Protein 3R3R (pdb70)

Sequence (184 aa):
SNAMSDTLRPYKKNLFPGIGQRVMIDTSSVVIGDVRLADDVGIWPLVVIRGDVNYVAIGARTNIQDGSVLHVTHKSSSNPHHGNPLIIGEDVTVGHKVMLHGCTIGNRVLLVGMGSIVLDDGAIIEDDVMMIGAGSLVPPQHKRLESGYLYYLLGSSPVKQIRPLSDAERSSGLQYYSANNYVKKWKDDYLSSQDNH

Organism: Salmonella typhimurium (strain LT2 / SGSC1412 / ATCC 700720) (NCBI:txid99287)

Solvent-accessible surface area: 8770 Å² total; per-residue (Å²): 111,165,100,59,99,83,34,50,40,66,73,164,153,64,112,12,39,67,26,116,132,21,15,35,35,125,48,2,35,0,23,0,27,0,109,4,35,57,17,0,2,0,22,45,126,1,48,0,94,0,18,52,6,52,0,26,4,14,12,84,1,3,0,10,47,30,0,59,0,28,2,36,101,120,43,119,110,46,105,114,4,24,9,0,62,4,15,74,10,0,5,0,5,65,149,2,56,0,40,3,0,48,2,16,49,74,2,46,0,10,109,37,0,62,0,51,11,20,0,62,1,50,50,17,0,32,1,18,69,49,2,46,0,41,101,136,85,138,0,90,45,5,53,19,6,77,26,82,66,4,128,88,81,96,83,9,53,123,82,47,103,39,27,4,54,132,25,0,51,56,34,27,120,115,1,53,75,112,34,66,122,110,134,121

Radius of gyration: 15.82 Å; Cα contacts (8 Å, |Δi|>4): 601; chains: 1; bounding box: 22×44×46 Å

Structure (mmCIF, N/CA/C/O backbone):
data_3R3R
#
_entry.id   3R3R
#
_cell.length_a   99.43
_cell.length_b   99.43
_cell.length_c   46.66
_cell.angle_alpha   90.0
_cell.angle_beta   90.0
_cell.angle_gamma   120.0
#
_symmetry.space_group_name_H-M   'H 3'
#
loop_
_entity.id
_entity.type
_entity.pdbx_description
1 polymer 'ferripyochelin binding protein'
2 non-polymer 'ZINC ION'
3 water water
#
loop_
_atom_site.group_PDB
_atom_site.id
_atom_site.type_symbol
_atom_site.label_atom_id
_atom_site.label_alt_id
_atom_site.label_comp_id
_atom_site.label_asym_id
_atom_site.label_entity_id
_atom_site.label_seq_id
_atom_site.pdbx_PDB_ins_code
_atom_site.Cartn_x
_atom_site.Cartn_y
_atom_site.Cartn_z
_atom_site.occupancy
_atom_site.B_iso_or_equiv
_atom_site.auth_seq_id
_atom_site.auth_comp_id
_atom_site.auth_asym_id
_atom_site.auth_atom_id
_atom_site.pdbx_PDB_model_num
ATOM 1 N N . SER A 1 1 ? -6.596 -10.360 -31.510 1.00 39.61 -2 SER A N 1
ATOM 2 C CA . SER A 1 1 ? -6.030 -11.624 -31.971 1.00 30.95 -2 SER A CA 1
ATOM 3 C C . SER A 1 1 ? -4.704 -11.442 -32.722 1.00 40.56 -2 SER A C 1
ATOM 4 O O . SER A 1 1 ? -4.072 -10.376 -32.645 1.00 29.72 -2 SER A O 1
ATOM 7 N N . ASN A 1 2 ? -4.293 -12.486 -33.445 1.00 39.95 -1 ASN A N 1
ATOM 8 C CA . ASN A 1 2 ? -3.004 -12.490 -34.144 1.00 37.00 -1 ASN A CA 1
ATOM 9 C C . ASN A 1 2 ? -2.977 -11.733 -35.466 1.00 29.51 -1 ASN A C 1
ATOM 10 O O . ASN A 1 2 ? -1.921 -11.279 -35.895 1.00 31.21 -1 ASN A O 1
ATOM 15 N N . ALA A 1 3 ? -4.132 -11.593 -36.106 1.00 36.74 0 ALA A N 1
ATOM 16 C CA . ALA A 1 3 ? -4.204 -10.879 -37.376 1.00 41.71 0 ALA A CA 1
ATOM 17 C C . ALA A 1 3 ? -5.052 -9.609 -37.271 1.00 36.54 0 ALA A C 1
ATOM 18 O O . ALA A 1 3 ? -4.849 -8.654 -38.024 1.00 50.75 0 ALA A O 1
ATOM 20 N N . MET A 1 4 ? -5.993 -9.604 -36.329 1.00 33.27 1 MET A N 1
ATOM 21 C CA . MET A 1 4 ? -6.909 -8.478 -36.132 1.00 32.02 1 MET A CA 1
ATOM 22 C C . MET A 1 4 ? -6.186 -7.307 -35.472 1.00 30.46 1 MET A C 1
ATOM 23 O O . MET A 1 4 ? -5.754 -7.413 -34.327 1.00 28.54 1 MET A O 1
ATOM 28 N N . SER A 1 5 ? -6.049 -6.198 -36.196 1.00 30.33 2 SER A N 1
ATOM 29 C CA . SER A 1 5 ? -5.318 -5.041 -35.680 1.00 30.88 2 SER A CA 1
ATOM 30 C C . SER A 1 5 ? -6.167 -3.776 -35.618 1.00 28.89 2 SER A C 1
ATOM 31 O O . SER A 1 5 ? -5.652 -2.687 -35.344 1.00 26.80 2 SER A O 1
ATOM 34 N N . ASP A 1 6 ? -7.466 -3.911 -35.861 1.00 28.36 3 ASP A N 1
ATOM 35 C CA . ASP A 1 6 ? -8.356 -2.756 -35.785 1.00 26.76 3 ASP A CA 1
ATOM 36 C C . ASP A 1 6 ? -8.453 -2.210 -34.352 1.00 23.43 3 ASP A C 1
ATOM 37 O O . ASP A 1 6 ? -8.249 -2.940 -33.379 1.00 23.98 3 ASP A O 1
ATOM 42 N N . THR A 1 7 ? -8.762 -0.920 -34.232 1.00 21.67 4 THR A N 1
ATOM 43 C CA . THR A 1 7 ? -9.024 -0.298 -32.934 1.00 21.01 4 THR A CA 1
ATOM 44 C C . THR A 1 7 ? -10.326 -0.852 -32.329 1.00 20.01 4 THR A C 1
ATOM 45 O O . THR A 1 7 ? -10.382 -1.177 -31.147 1.00 20.08 4 THR A O 1
ATOM 49 N N . LEU A 1 8 ? -11.375 -0.954 -33.145 1.00 19.44 5 LEU A N 1
ATOM 50 C CA . LEU A 1 8 ? -12.639 -1.559 -32.728 1.00 19.04 5 LEU A CA 1
ATOM 51 C C . LEU A 1 8 ? -12.707 -2.994 -33.247 1.00 18.25 5 LEU A C 1
ATOM 52 O O . LEU A 1 8 ? -12.515 -3.234 -34.436 1.00 19.70 5 LEU A O 1
ATOM 57 N N . ARG A 1 9 ? -12.979 -3.946 -32.360 1.00 15.96 6 ARG A N 1
ATOM 58 C CA . ARG A 1 9 ? -12.838 -5.360 -32.682 1.00 16.10 6 ARG A CA 1
ATOM 59 C C . ARG A 1 9 ? -14.031 -6.173 -32.224 1.00 15.65 6 ARG A C 1
ATOM 60 O O . ARG A 1 9 ? -14.666 -5.851 -31.222 1.00 15.55 6 ARG A O 1
ATOM 68 N N . PRO A 1 10 ? -14.302 -7.273 -32.923 1.00 17.04 7 PRO A N 1
ATOM 69 C CA . PRO A 1 10 ? -15.400 -8.164 -32.547 1.00 17.09 7 PRO A CA 1
ATOM 70 C C . PRO A 1 10 ? -15.010 -9.196 -31.484 1.00 16.13 7 PRO A C 1
ATOM 71 O O . PRO A 1 10 ? -13.838 -9.553 -31.349 1.00 16.54 7 PRO A O 1
ATOM 75 N N . TYR A 1 11 ? -15.995 -9.697 -30.765 1.00 16.28 8 TYR A N 1
ATOM 76 C CA . TYR A 1 11 ? -15.860 -10.927 -30.019 1.00 14.68 8 TYR A CA 1
ATOM 77 C C . TYR A 1 11 ? -17.151 -11.683 -30.291 1.00 16.01 8 TYR A C 1
ATOM 78 O O . TYR A 1 11 ? -18.203 -11.181 -29.994 1.00 15.79 8 TYR A O 1
ATOM 87 N N . LYS A 1 12 ? -17.042 -12.892 -30.826 1.00 17.30 9 LYS A N 1
ATOM 88 C CA A LYS A 1 12 ? -18.248 -13.597 -31.316 0.50 18.37 9 LYS A CA 1
ATOM 89 C CA B LYS A 1 12 ? -18.247 -13.597 -31.319 0.50 18.36 9 LYS A CA 1
ATOM 90 C C . LYS A 1 12 ? -19.146 -12.646 -32.149 1.00 18.74 9 LYS A C 1
ATOM 91 O O . LYS A 1 12 ? -18.651 -12.079 -33.082 1.00 20.86 9 LYS A O 1
ATOM 102 N N . ASN A 1 13 ? -20.392 -12.419 -31.767 1.00 20.45 10 ASN A N 1
ATOM 103 C CA . ASN A 1 13 ? -21.281 -11.526 -32.498 1.00 21.69 10 ASN A CA 1
ATOM 104 C C . ASN A 1 13 ? -21.401 -10.126 -31.901 1.00 20.98 10 ASN A C 1
ATOM 105 O O . ASN A 1 13 ? -22.267 -9.351 -32.273 1.00 23.66 10 ASN A O 1
ATOM 110 N N . LEU A 1 14 ? -20.518 -9.821 -30.954 1.00 18.63 11 LEU A N 1
ATOM 111 C CA . LEU A 1 14 ? -20.523 -8.537 -30.247 1.00 18.12 11 LEU A CA 1
ATOM 112 C C . LEU A 1 14 ? -19.560 -7.563 -30.919 1.00 17.88 11 LEU A C 1
ATOM 113 O O . LEU A 1 14 ? -18.489 -7.968 -31.387 1.00 19.20 11 LEU A O 1
ATOM 118 N N . PHE A 1 15 ? -19.913 -6.279 -30.935 1.00 17.72 12 PHE A N 1
ATOM 119 C CA . PHE A 1 15 ? -19.068 -5.261 -31.544 1.00 19.39 12 PHE A CA 1
ATOM 120 C C . PHE A 1 15 ? -19.377 -3.941 -30.839 1.00 17.91 1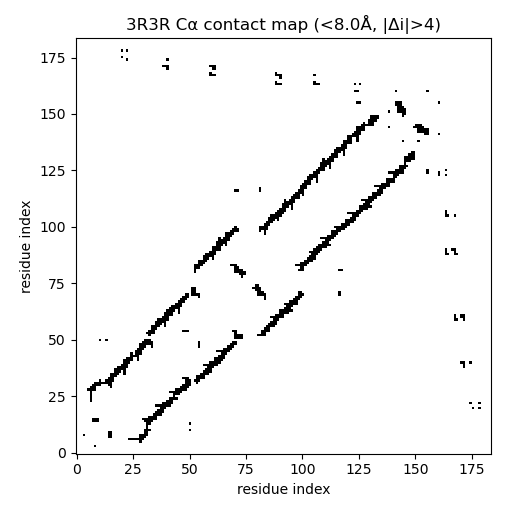2 PHE A C 1
ATOM 121 O O . PHE A 1 15 ? -20.502 -3.739 -30.371 1.00 19.80 12 PHE A O 1
ATOM 129 N N . PRO A 1 16 ? -18.390 -3.041 -30.747 1.00 17.94 13 PRO A N 1
ATOM 130 C CA . PRO A 1 16 ? -18.685 -1.826 -29.980 1.00 18.81 13 PRO A CA 1
ATOM 131 C C . PRO A 1 16 ? -19.792 -0.961 -30.587 1.00 18.57 13 PRO A C 1
ATOM 132 O O . PRO A 1 16 ? -19.939 -0.893 -31.812 1.00 19.96 13 PRO A O 1
ATOM 136 N N . GLY A 1 17 ? -20.569 -0.321 -29.715 1.00 17.13 14 GLY A N 1
ATOM 137 C CA . GLY A 1 17 ? -21.595 0.630 -30.114 1.00 18.18 14 GLY A CA 1
ATOM 138 C C . GLY A 1 17 ? -21.172 2.027 -29.704 1.00 17.26 14 GLY A C 1
ATOM 139 O O . GLY A 1 17 ? -20.873 2.248 -28.537 1.00 18.24 14 GLY A O 1
ATOM 140 N N . ILE A 1 18 ? -21.145 2.963 -30.650 1.00 18.29 15 ILE A N 1
ATOM 141 C CA . ILE A 1 18 ? -20.478 4.252 -30.468 1.00 19.44 15 ILE A CA 1
ATOM 142 C C . ILE A 1 18 ? -21.472 5.381 -30.710 1.00 19.47 15 ILE A C 1
ATOM 143 O O . ILE A 1 18 ? -22.154 5.409 -31.746 1.00 20.71 15 ILE A O 1
ATOM 148 N N . GLY A 1 19 ? -21.565 6.304 -29.757 1.00 18.26 16 GLY A N 1
ATOM 149 C CA . GLY A 1 19 ? -22.400 7.483 -29.923 1.00 18.98 16 GLY A CA 1
ATOM 150 C C . GLY A 1 19 ? -21.735 8.591 -30.717 1.00 18.93 16 GLY A C 1
ATOM 151 O O . GLY A 1 19 ? -20.884 8.345 -31.567 1.00 20.10 16 GLY A O 1
ATOM 152 N N . GLN A 1 20 ? -22.131 9.828 -30.447 1.00 20.83 17 GLN A N 1
ATOM 153 C CA . GLN A 1 20 ? -21.611 10.952 -31.216 1.00 24.28 17 GLN A CA 1
ATOM 154 C C . GLN A 1 20 ? -20.446 11.655 -30.531 1.00 18.97 17 GLN A C 1
ATOM 155 O O . GLN A 1 20 ? -20.379 11.724 -29.302 1.00 18.12 17 GLN A O 1
ATOM 161 N N . ARG A 1 21 ? -19.540 12.182 -31.351 1.00 18.36 18 ARG A N 1
ATOM 162 C CA . ARG A 1 21 ? -18.369 12.926 -30.896 1.00 18.28 18 ARG A CA 1
ATOM 163 C C . ARG A 1 21 ? -17.518 12.084 -29.941 1.00 17.53 18 ARG A C 1
ATOM 164 O O . ARG A 1 21 ? -16.969 12.591 -28.962 1.00 16.75 18 ARG A O 1
ATOM 172 N N . VAL A 1 22 ? -17.418 10.787 -30.220 1.00 16.29 19 VAL A N 1
ATOM 173 C CA . VAL A 1 22 ? -16.598 9.900 -29.400 1.00 15.37 19 VAL A CA 1
ATOM 174 C C . VAL A 1 22 ? -15.179 9.874 -29.949 1.00 15.13 19 VAL A C 1
ATOM 175 O O . VAL A 1 22 ? -14.989 9.717 -31.161 1.00 17.23 19 VAL A O 1
ATOM 179 N N . MET A 1 23 ? -14.188 10.045 -29.075 1.00 14.30 20 MET A N 1
ATOM 180 C CA . MET A 1 23 ? -12.806 9.835 -29.478 1.00 14.71 20 MET A CA 1
ATOM 181 C C . MET A 1 23 ? -12.340 8.459 -29.007 1.00 14.09 20 MET A C 1
ATOM 182 O O . MET A 1 23 ? -12.467 8.137 -27.830 1.00 14.38 20 MET A O 1
ATOM 187 N N . ILE A 1 24 ? -11.821 7.650 -29.924 1.00 14.46 21 ILE A N 1
ATOM 188 C CA . ILE A 1 24 ? -11.136 6.423 -29.538 1.00 14.98 21 ILE A CA 1
ATOM 189 C C . ILE A 1 24 ? -9.750 6.461 -30.144 1.00 14.33 21 ILE A C 1
ATOM 190 O O . ILE A 1 24 ? -9.589 6.382 -31.363 1.00 16.11 21 ILE A O 1
ATOM 195 N N . ASP A 1 25 ? -8.736 6.608 -29.306 1.00 13.30 22 ASP A N 1
ATOM 196 C CA . ASP A 1 25 ? -7.394 6.760 -29.841 1.00 13.08 22 ASP A CA 1
ATOM 197 C C . ASP A 1 25 ? -7.039 5.579 -30.730 1.00 13.92 22 ASP A C 1
ATOM 198 O O . ASP A 1 25 ? -7.362 4.433 -30.419 1.00 13.02 22 ASP A O 1
ATOM 203 N N . THR A 1 26 ? -6.322 5.838 -31.805 1.00 14.32 23 THR A N 1
ATOM 204 C CA . THR A 1 26 ? -5.937 4.782 -32.725 1.00 15.41 23 THR A CA 1
ATOM 205 C C . THR A 1 26 ? -5.067 3.725 -32.055 1.00 14.77 23 THR A C 1
ATOM 206 O O . THR A 1 26 ? -4.970 2.629 -32.542 1.00 16.53 23 THR A O 1
ATOM 210 N N . SER A 1 27 ? -4.407 4.089 -30.961 1.00 12.98 24 SER A N 1
ATOM 211 C CA . SER A 1 27 ? -3.495 3.152 -30.277 1.00 12.91 24 SER A CA 1
ATOM 212 C C . SER A 1 27 ? -4.216 2.294 -29.235 1.00 12.32 24 SER A C 1
ATOM 213 O O . SER A 1 27 ? -3.614 1.441 -28.600 1.00 12.91 24 SER A O 1
ATOM 216 N N . SER A 1 28 ? -5.506 2.537 -29.066 1.00 11.63 25 SER A N 1
ATOM 217 C CA . SER A 1 28 ? -6.285 1.826 -28.072 1.00 11.58 25 SER A CA 1
ATOM 218 C C . SER A 1 28 ? -7.009 0.634 -28.680 1.00 11.37 25 SER A C 1
ATOM 219 O O . SER A 1 28 ? -7.036 0.478 -29.896 1.00 13.22 25 SER A O 1
ATOM 222 N N . VAL A 1 29 ? -7.539 -0.229 -27.826 1.00 11.75 26 VAL A N 1
ATOM 223 C CA . VAL A 1 29 ? -8.078 -1.509 -28.258 1.00 11.50 26 VAL A CA 1
ATOM 224 C C . VAL A 1 29 ? -9.417 -1.677 -27.554 1.00 11.81 26 VAL A C 1
ATOM 225 O O . VAL A 1 29 ? -9.472 -1.738 -26.316 1.00 11.57 26 VAL A O 1
ATOM 229 N N . VAL A 1 30 ? -10.496 -1.720 -28.337 1.00 12.13 27 VAL A N 1
ATOM 230 C CA . VAL A 1 30 ? -11.847 -1.785 -27.801 1.00 12.22 27 VAL A CA 1
ATOM 231 C C . VAL A 1 30 ? -12.551 -2.979 -28.429 1.00 12.36 27 VAL A C 1
ATOM 232 O O . VAL A 1 30 ? -12.780 -2.997 -29.632 1.00 13.84 27 VAL A O 1
ATOM 236 N N . ILE A 1 31 ? -12.865 -3.979 -27.611 1.00 12.44 28 ILE A N 1
ATOM 237 C CA . ILE A 1 31 ? -13.304 -5.284 -28.092 1.00 12.87 28 ILE A CA 1
ATOM 238 C C . ILE A 1 31 ? -14.698 -5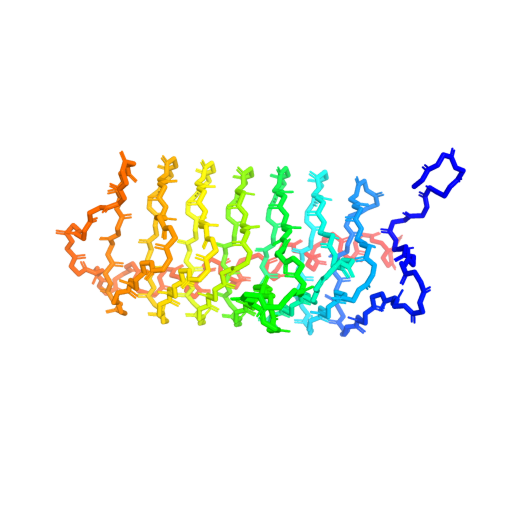.638 -27.604 1.00 12.78 28 ILE A C 1
ATOM 239 O O . ILE A 1 31 ? -15.001 -5.541 -26.414 1.00 13.09 28 ILE A O 1
ATOM 244 N N . GLY A 1 32 ? -15.539 -6.104 -28.517 1.00 14.02 29 GLY A N 1
ATOM 245 C CA . GLY A 1 32 ? -16.774 -6.740 -28.107 1.00 15.06 29 GLY A CA 1
ATOM 246 C C . GLY A 1 32 ? -17.875 -5.774 -27.734 1.00 13.76 29 GLY A C 1
ATOM 247 O O . GLY A 1 32 ? -18.064 -4.735 -28.383 1.00 14.94 29 GLY A O 1
ATOM 248 N N . ASP A 1 33 ? -18.605 -6.130 -26.681 1.00 13.74 30 ASP A N 1
ATOM 249 C CA . ASP A 1 33 ? -19.812 -5.404 -26.316 1.00 14.94 30 ASP A CA 1
ATOM 250 C C . ASP A 1 33 ? -19.442 -4.232 -25.401 1.00 12.99 30 ASP A C 1
ATOM 251 O O . ASP A 1 33 ? -19.614 -4.292 -24.167 1.00 14.59 30 ASP A O 1
ATOM 256 N N . VAL A 1 34 ? -18.902 -3.186 -26.027 1.00 13.23 31 VAL A N 1
ATOM 257 C CA . VAL A 1 34 ? -18.507 -1.961 -25.345 1.00 13.09 31 VAL A CA 1
ATOM 258 C C . VAL A 1 34 ? -19.387 -0.864 -25.904 1.00 13.67 31 VAL A C 1
ATOM 259 O O . VAL A 1 34 ? -19.388 -0.602 -27.109 1.00 15.13 31 VAL A O 1
ATOM 263 N N . ARG A 1 35 ? -20.146 -0.234 -25.019 1.00 14.01 32 ARG A N 1
ATOM 264 C CA . ARG A 1 35 ? -21.158 0.749 -25.394 1.00 15.36 32 ARG A CA 1
ATOM 265 C C . ARG A 1 35 ? -20.662 2.113 -24.925 1.00 14.47 32 ARG A C 1
ATOM 266 O O . ARG A 1 35 ? -20.575 2.359 -23.728 1.00 16.02 32 ARG A O 1
ATOM 274 N N . LEU A 1 36 ? -20.295 2.982 -25.863 1.00 14.48 33 LEU A N 1
ATOM 275 C CA . LEU A 1 36 ? -19.708 4.276 -25.533 1.00 14.53 33 LEU A CA 1
ATOM 276 C C . LEU A 1 36 ? -20.709 5.353 -25.903 1.00 15.82 33 LEU A C 1
ATOM 277 O O . LEU A 1 36 ? -21.052 5.528 -27.076 1.00 16.14 33 LEU A O 1
ATOM 282 N N . ALA A 1 37 ? -21.192 6.056 -24.892 1.00 15.20 34 ALA A N 1
ATOM 283 C CA . ALA A 1 37 ? -22.150 7.129 -25.085 1.00 15.40 34 ALA A CA 1
ATOM 284 C C . ALA A 1 37 ? -21.499 8.389 -25.668 1.00 15.79 34 ALA A C 1
ATOM 285 O O . ALA A 1 37 ? -20.282 8.450 -25.849 1.00 15.54 34 ALA A O 1
ATOM 287 N N . ASP A 1 38 ? -22.327 9.370 -26.006 1.00 16.62 35 ASP A N 1
ATOM 288 C CA . ASP A 1 38 ? -21.852 10.622 -26.582 1.00 17.51 35 ASP A CA 1
ATOM 289 C C . ASP A 1 38 ? -20.726 11.252 -25.767 1.00 14.57 35 ASP A C 1
ATOM 290 O O . ASP A 1 38 ? -20.760 11.251 -24.537 1.00 14.94 35 ASP A O 1
ATOM 295 N N . ASP A 1 39 ? -19.754 11.825 -26.469 1.00 15.52 36 ASP A N 1
ATOM 296 C CA . ASP A 1 39 ? -18.710 12.643 -25.855 1.00 15.30 36 ASP A CA 1
ATOM 297 C C . ASP A 1 39 ? -17.745 11.869 -24.961 1.00 14.17 36 ASP A C 1
ATOM 298 O O . ASP A 1 39 ? -17.000 12.474 -24.200 1.00 15.28 36 ASP A O 1
ATOM 303 N N . VAL A 1 40 ? -17.754 10.541 -25.056 1.00 13.76 37 VAL A N 1
ATOM 304 C CA . VAL A 1 40 ? -16.748 9.728 -24.375 1.00 13.39 37 VAL A CA 1
ATOM 305 C C . VAL A 1 40 ? -15.392 9.910 -25.056 1.00 13.51 37 VAL A C 1
ATOM 306 O O . VAL A 1 40 ? -15.311 10.008 -26.288 1.00 13.92 37 VAL A O 1
ATOM 310 N N . GLY A 1 41 ? -14.332 9.987 -24.255 1.00 11.81 38 GLY A N 1
ATOM 311 C CA . GLY A 1 41 ? -12.984 10.018 -24.787 1.00 11.78 38 GLY A CA 1
ATOM 312 C C . GLY A 1 41 ? -12.175 8.860 -24.263 1.00 10.47 38 GLY A C 1
ATOM 313 O O . GLY A 1 41 ? -12.033 8.715 -23.047 1.00 11.38 38 GLY A O 1
ATOM 314 N N . ILE A 1 42 ? -11.644 8.053 -25.182 1.00 10.80 39 ILE A N 1
ATOM 315 C CA . ILE A 1 42 ? -10.761 6.933 -24.848 1.00 11.02 39 ILE A CA 1
ATOM 316 C C . ILE A 1 42 ? -9.362 7.335 -25.315 1.00 10.83 39 ILE A C 1
ATOM 317 O O . ILE A 1 42 ? -9.106 7.506 -26.512 1.00 11.77 39 ILE A O 1
ATOM 322 N N . TRP A 1 43 ? -8.480 7.533 -24.343 1.00 10.05 40 TRP A N 1
ATOM 323 C CA . TRP A 1 43 ? -7.165 8.118 -24.555 1.00 10.20 40 TRP A CA 1
ATOM 324 C C . TRP A 1 43 ? -6.145 7.035 -24.982 1.00 9.85 40 TRP A C 1
ATOM 325 O O . TRP A 1 43 ? -6.509 5.865 -25.099 1.00 10.25 40 TRP A O 1
ATOM 336 N N . PRO A 1 44 ? -4.881 7.420 -25.254 1.00 9.62 41 PRO A N 1
ATOM 337 C CA . PRO A 1 44 ? -3.945 6.421 -25.794 1.00 10.32 41 PRO A CA 1
ATOM 338 C C . PRO A 1 44 ? -3.660 5.208 -24.906 1.00 8.99 41 PRO A C 1
ATOM 339 O O . PRO A 1 44 ? -3.650 5.279 -23.666 1.00 9.35 41 PRO A O 1
ATOM 343 N N . LEU A 1 45 ? -3.384 4.096 -25.580 1.00 9.84 42 LEU A N 1
ATOM 344 C CA . LEU A 1 45 ? -2.951 2.846 -24.958 1.00 10.27 42 LEU A CA 1
ATOM 345 C C . LEU A 1 45 ? -3.903 2.399 -23.851 1.00 9.19 42 LEU A C 1
ATOM 346 O O . LEU A 1 45 ? -3.478 2.011 -22.760 1.00 10.65 42 LEU A O 1
ATOM 351 N N . VAL A 1 46 ? -5.196 2.436 -24.153 1.00 9.43 43 VAL A N 1
ATOM 352 C CA . VAL A 1 46 ? -6.228 1.886 -23.279 1.00 9.56 43 VAL A CA 1
ATOM 353 C C . VAL A 1 46 ? -6.729 0.577 -23.870 1.00 8.84 43 VAL A C 1
ATOM 354 O O . VAL A 1 46 ? -6.863 0.462 -25.087 1.00 10.15 43 VAL A O 1
ATOM 358 N N . VAL A 1 47 ? -7.043 -0.391 -23.016 1.00 9.50 44 VAL A N 1
ATOM 359 C CA . VAL A 1 47 ? -7.773 -1.588 -23.444 1.00 8.76 44 VAL A CA 1
ATOM 360 C C . VAL A 1 47 ? -9.138 -1.619 -22.779 1.00 8.24 44 VAL A C 1
ATOM 361 O O . VAL A 1 47 ? -9.229 -1.483 -21.555 1.00 9.04 44 VAL A O 1
ATOM 365 N N . ILE A 1 48 ? -10.199 -1.804 -23.568 1.00 9.36 45 ILE A N 1
ATOM 366 C CA . ILE A 1 48 ? -11.541 -2.028 -23.022 1.00 10.37 45 ILE A CA 1
ATOM 367 C C . ILE A 1 48 ? -12.021 -3.324 -23.639 1.00 10.43 45 ILE A C 1
ATOM 368 O O . ILE A 1 48 ? -12.252 -3.376 -24.844 1.00 11.39 45 ILE A O 1
ATOM 373 N N . ARG A 1 49 ? -12.145 -4.376 -22.831 1.00 9.79 46 ARG A N 1
ATOM 374 C CA . ARG A 1 49 ? -12.425 -5.702 -23.355 1.00 10.95 46 ARG A CA 1
ATOM 375 C C . ARG A 1 49 ? -13.768 -6.205 -22.833 1.00 10.84 46 ARG A C 1
ATOM 376 O O . ARG A 1 49 ? -13.867 -6.669 -21.693 1.00 12.34 46 ARG A O 1
ATOM 384 N N . GLY A 1 50 ? -14.802 -6.046 -23.649 1.00 11.85 47 GLY A N 1
ATOM 385 C CA . GLY A 1 50 ? -16.147 -6.466 -23.285 1.00 13.03 47 GLY A CA 1
ATOM 386 C C . GLY A 1 50 ? -16.504 -7.783 -23.946 1.00 12.81 47 GLY A C 1
ATOM 387 O O . GLY A 1 50 ? -17.475 -7.862 -24.697 1.00 13.39 47 GLY A O 1
ATOM 388 N N . ASP A 1 51 ? -15.715 -8.813 -23.682 1.00 11.74 48 ASP A N 1
ATOM 389 C CA . ASP A 1 51 ? -15.951 -10.094 -24.335 1.00 12.38 48 ASP A CA 1
ATOM 390 C C . ASP A 1 51 ? -16.839 -11.045 -23.543 1.00 12.53 48 ASP A C 1
ATOM 391 O O . ASP A 1 51 ? -17.921 -11.390 -24.002 1.00 13.57 48 ASP A O 1
ATOM 396 N N . VAL A 1 52 ? -16.430 -11.395 -22.337 1.00 11.50 49 VAL A N 1
ATOM 397 C CA . VAL A 1 52 ? -17.184 -12.318 -21.498 1.00 12.33 49 VAL A CA 1
ATOM 398 C C . VAL A 1 52 ? -18.305 -11.616 -20.733 1.00 11.58 49 VAL A C 1
ATOM 399 O O . VAL A 1 52 ? -19.098 -12.247 -20.068 1.00 13.34 49 VAL A O 1
ATOM 403 N N . ASN A 1 53 ? -18.337 -10.294 -20.830 1.00 11.64 50 ASN A N 1
ATOM 404 C CA . ASN A 1 53 ? -19.448 -9.517 -20.293 1.00 10.81 50 ASN A CA 1
ATOM 405 C C . ASN A 1 53 ? -19.389 -8.127 -20.925 1.00 11.52 50 ASN A C 1
ATOM 406 O O . ASN A 1 53 ? -18.411 -7.808 -21.607 1.00 13.10 50 ASN A O 1
ATOM 411 N N . TYR A 1 54 ? -20.432 -7.321 -20.739 1.00 12.12 51 TYR A N 1
ATOM 412 C CA . TYR A 1 54 ? -20.471 -6.019 -21.395 1.00 12.28 51 TYR A CA 1
ATOM 413 C C . TYR A 1 54 ? -19.822 -4.924 -20.564 1.00 10.38 51 TYR A C 1
ATOM 414 O O . TYR A 1 54 ? -19.660 -5.043 -19.332 1.00 11.60 51 TYR A O 1
ATOM 423 N N . VAL A 1 55 ? -19.464 -3.847 -21.267 1.00 12.26 52 VAL A N 1
ATOM 424 C CA . VAL A 1 55 ? -18.955 -2.613 -20.682 1.00 11.85 52 VAL A CA 1
ATOM 425 C C . VAL A 1 55 ? -19.831 -1.473 -21.195 1.00 12.70 52 VAL A C 1
ATOM 426 O O . VAL A 1 55 ? -20.010 -1.337 -22.405 1.00 14.50 52 VAL A O 1
ATOM 430 N N . ALA A 1 56 ? -20.411 -0.692 -20.283 1.00 11.93 53 ALA A N 1
ATOM 431 C CA . ALA A 1 56 ? -21.247 0.455 -20.665 1.00 13.18 53 ALA A CA 1
ATOM 432 C C . ALA A 1 56 ? -20.646 1.703 -20.055 1.00 12.24 53 ALA A C 1
ATOM 433 O O . ALA A 1 56 ? -20.416 1.744 -18.841 1.00 13.56 53 ALA A O 1
ATOM 435 N N . ILE A 1 57 ? -20.355 2.699 -20.892 1.00 12.20 54 ILE A N 1
ATOM 436 C CA . ILE A 1 57 ? -19.712 3.927 -20.441 1.00 11.91 54 ILE A CA 1
ATOM 437 C C . ILE A 1 57 ? -20.591 5.115 -20.812 1.00 12.98 54 ILE A C 1
ATOM 438 O O . ILE A 1 57 ? -20.890 5.323 -21.981 1.00 14.07 54 ILE A O 1
ATOM 443 N N . GLY A 1 58 ? -21.008 5.868 -19.798 1.00 13.96 55 GLY A N 1
ATOM 444 C CA . GLY A 1 58 ? -21.955 6.955 -19.972 1.00 14.58 55 GLY A CA 1
ATOM 445 C C . GLY A 1 58 ? -21.356 8.209 -20.587 1.00 13.74 55 GLY A C 1
ATOM 446 O O . GLY A 1 58 ? -20.133 8.346 -20.718 1.00 13.31 55 GLY A O 1
ATOM 447 N N . ALA A 1 59 ? -22.231 9.144 -20.946 1.00 13.84 56 ALA A N 1
ATOM 448 C CA . ALA A 1 59 ? -21.846 10.325 -21.710 1.00 15.18 56 ALA A CA 1
ATOM 449 C C . ALA A 1 59 ? -20.821 11.201 -20.988 1.00 13.66 56 ALA A C 1
ATOM 450 O O . ALA A 1 59 ? -20.860 11.366 -19.758 1.00 14.06 56 ALA A O 1
ATOM 452 N N . ARG A 1 60 ? -19.907 11.768 -21.772 1.00 14.79 57 ARG A N 1
ATOM 453 C CA . ARG A 1 60 ? -18.950 12.760 -21.281 1.00 15.21 57 ARG A CA 1
ATOM 454 C C . ARG A 1 60 ? -17.976 12.180 -20.271 1.00 12.92 57 ARG A C 1
ATOM 455 O O . ARG A 1 60 ? -17.459 12.895 -19.419 1.00 13.73 57 ARG A O 1
ATOM 463 N N . THR A 1 61 ? -17.716 10.884 -20.386 1.00 11.99 58 THR A N 1
ATOM 464 C CA . THR A 1 61 ? -16.758 10.205 -19.516 1.00 11.12 58 THR A CA 1
ATOM 465 C C . THR A 1 61 ? -15.438 9.991 -20.240 1.00 10.83 58 THR A C 1
ATOM 466 O O . THR A 1 61 ? -15.419 9.643 -21.429 1.00 12.01 58 THR A O 1
ATOM 470 N N . ASN A 1 62 ? -14.337 10.253 -19.527 1.00 10.14 59 ASN A N 1
ATOM 471 C CA . ASN A 1 62 ? -13.006 10.034 -20.056 1.00 10.98 59 ASN A CA 1
ATOM 472 C C . ASN A 1 62 ? -12.374 8.805 -19.419 1.00 9.42 59 ASN A C 1
ATOM 473 O O . ASN A 1 62 ? -12.473 8.586 -18.204 1.00 9.74 59 ASN A O 1
ATOM 478 N N . ILE A 1 63 ? -11.747 8.003 -20.269 1.00 9.86 60 ILE A N 1
ATOM 479 C CA . ILE A 1 63 ? -10.957 6.870 -19.840 1.00 9.33 60 ILE A CA 1
ATOM 480 C C . ILE A 1 63 ? -9.514 7.166 -20.236 1.00 8.91 60 ILE A C 1
ATOM 481 O O . ILE A 1 63 ? -9.154 7.113 -21.417 1.00 9.62 60 ILE A O 1
ATOM 486 N N . GLN A 1 64 ? -8.695 7.494 -19.244 1.00 9.02 61 GLN A N 1
ATOM 487 C CA . GLN A 1 64 ? -7.375 8.039 -19.516 1.00 8.89 61 GLN A CA 1
ATOM 488 C C . GLN A 1 64 ? -6.308 6.991 -19.826 1.00 8.15 61 GLN A C 1
ATOM 489 O O . GLN A 1 64 ? -6.494 5.768 -19.639 1.00 8.73 61 GLN A O 1
ATOM 495 N N . ASP A 1 65 ? -5.186 7.517 -20.301 1.00 8.55 62 ASP A N 1
ATOM 496 C CA . ASP A 1 65 ? -4.134 6.754 -20.950 1.00 9.08 62 ASP A CA 1
ATOM 497 C C . ASP A 1 65 ? -3.668 5.603 -20.088 1.00 8.30 62 ASP A C 1
ATOM 498 O O . ASP A 1 65 ? -3.427 5.764 -18.880 1.00 8.38 62 ASP A O 1
ATOM 503 N N . GLY A 1 66 ? -3.484 4.444 -20.713 1.00 8.43 63 GLY A N 1
ATOM 504 C CA . GLY A 1 66 ? -2.924 3.296 -20.012 1.00 8.99 63 GLY A CA 1
ATOM 505 C C . GLY A 1 66 ? -3.882 2.522 -19.132 1.00 8.81 63 GLY A C 1
ATOM 506 O O . GLY A 1 66 ? -3.466 1.589 -18.464 1.00 10.03 63 GLY A O 1
ATOM 507 N N . SER A 1 67 ? -5.159 2.875 -19.126 1.00 8.80 64 SER A N 1
ATOM 508 C CA . SER A 1 67 ? -6.138 2.136 -18.342 1.00 8.54 64 SER A CA 1
ATOM 509 C C . SER A 1 67 ? -6.481 0.787 -18.973 1.00 7.86 64 SER A C 1
ATOM 510 O O . SER A 1 67 ? -6.357 0.601 -20.189 1.00 9.01 64 SER A O 1
ATOM 513 N N . VAL A 1 68 ? -6.931 -0.148 -18.140 1.00 7.96 65 VAL A N 1
ATOM 514 C CA . VAL A 1 68 ? -7.462 -1.420 -18.614 1.00 7.80 65 VAL A CA 1
ATOM 515 C C . VAL A 1 68 ? -8.799 -1.654 -17.942 1.00 7.34 65 VAL A C 1
ATOM 516 O O . VAL A 1 68 ? -8.896 -1.552 -16.709 1.00 7.75 65 VAL A O 1
ATOM 520 N N . LEU A 1 69 ? -9.800 -1.986 -18.761 1.00 8.21 66 LEU A N 1
ATOM 521 C CA . LEU A 1 69 ? -11.170 -2.214 -18.314 1.00 8.43 66 LEU A CA 1
ATOM 522 C C . LEU A 1 69 ? -11.574 -3.621 -18.733 1.00 8.53 66 LEU A C 1
ATOM 523 O O . LEU A 1 69 ? -11.527 -3.954 -19.929 1.00 10.01 66 LEU A O 1
ATOM 528 N N . HIS A 1 70 ? -11.951 -4.448 -17.757 1.00 8.46 67 HIS A N 1
ATOM 529 C CA . HIS A 1 70 ? -12.420 -5.794 -18.056 1.00 9.18 67 HIS A CA 1
ATOM 530 C C . HIS A 1 70 ? -13.548 -6.178 -17.084 1.00 9.53 67 HIS A C 1
ATOM 531 O O . HIS A 1 70 ? -14.034 -5.342 -16.316 1.00 9.49 67 HIS A O 1
ATOM 538 N N . VAL A 1 71 ? -13.977 -7.435 -17.174 1.00 9.47 68 VAL A N 1
ATOM 539 C CA . VAL A 1 71 ? -15.245 -7.902 -16.632 1.00 9.93 68 VAL A CA 1
ATOM 540 C C . VAL A 1 71 ? -15.107 -9.381 -16.265 1.00 9.82 68 VAL A C 1
ATOM 541 O O . VAL A 1 71 ? -14.181 -10.053 -16.740 1.00 10.77 68 VAL A O 1
ATOM 545 N N . THR A 1 72 ? -16.019 -9.890 -15.433 1.00 11.23 69 THR A N 1
ATOM 546 C CA . THR A 1 72 ? -16.024 -11.303 -15.071 1.00 11.11 69 THR A CA 1
ATOM 547 C C . THR A 1 72 ? -17.128 -12.042 -15.828 1.00 11.07 69 THR A C 1
ATOM 548 O O . THR A 1 72 ? -18.255 -11.547 -15.989 1.00 12.12 69 THR A O 1
ATOM 552 N N . HIS A 1 73 ? -16.780 -13.229 -16.305 1.00 11.36 70 HIS A N 1
ATOM 553 C CA . HIS A 1 73 ? -17.669 -14.070 -17.096 1.00 12.08 70 HIS A CA 1
ATOM 554 C C . HIS A 1 73 ? -18.855 -14.597 -16.304 1.00 12.33 70 HIS A C 1
ATOM 555 O O . HIS A 1 73 ? -18.875 -14.583 -15.060 1.00 12.41 70 HIS A O 1
ATOM 562 N N . LYS A 1 74 ? -19.828 -15.104 -17.052 1.00 12.57 71 LYS A N 1
ATOM 563 C CA . LYS A 1 74 ? -21.069 -15.625 -16.501 1.00 13.16 71 LYS A CA 1
ATOM 564 C C . LYS A 1 74 ? -20.906 -17.117 -16.282 1.00 13.42 71 LYS A C 1
ATOM 565 O O . LYS A 1 74 ? -20.422 -17.830 -17.166 1.00 15.04 71 LYS A O 1
ATOM 571 N N . SER A 1 75 ? -21.322 -17.597 -15.116 1.00 13.76 72 SER A N 1
ATOM 572 C CA . SER A 1 75 ? -21.183 -19.014 -14.796 1.00 15.39 72 SER A CA 1
ATOM 573 C C . SER A 1 75 ? -22.240 -19.400 -13.770 1.00 14.50 72 SER A C 1
ATOM 574 O O . SER A 1 75 ? -22.993 -18.556 -13.283 1.00 14.18 72 SER A O 1
ATOM 577 N N . SER A 1 76 ? -22.311 -20.679 -13.437 1.00 15.95 73 SER A N 1
ATOM 578 C CA . SER A 1 76 ? -23.371 -21.182 -12.563 1.00 16.72 73 SER A CA 1
ATOM 579 C C . SER A 1 76 ? -23.390 -20.557 -11.175 1.00 17.45 73 SER A C 1
ATOM 580 O O . SER A 1 76 ? -24.434 -20.372 -10.589 1.00 20.57 73 SER A O 1
ATOM 583 N N . SER A 1 77 ? -22.212 -20.254 -10.639 1.00 18.26 74 SER A N 1
ATOM 584 C CA . SER A 1 77 ? -22.107 -19.595 -9.339 1.00 20.58 74 SER A CA 1
ATOM 585 C C . SER A 1 77 ? -22.337 -18.088 -9.418 1.00 18.73 74 SER A C 1
ATOM 586 O O . SER A 1 77 ? -22.416 -17.423 -8.405 1.00 20.58 74 SER A O 1
ATOM 589 N N . ASN A 1 78 ? -22.383 -17.555 -10.628 1.00 17.21 75 ASN A N 1
ATOM 590 C CA . ASN A 1 78 ? -22.501 -16.116 -10.853 1.00 16.17 75 ASN A CA 1
ATOM 591 C C . ASN A 1 78 ? -23.137 -15.901 -12.230 1.00 14.93 75 ASN A C 1
ATOM 592 O O . ASN A 1 78 ? -22.463 -15.542 -13.158 1.00 13.92 75 ASN A O 1
ATOM 597 N N . PRO A 1 79 ? -24.438 -16.143 -12.364 1.00 14.33 76 PRO A N 1
ATOM 598 C CA . PRO A 1 79 ? -25.072 -16.152 -13.687 1.00 14.76 76 PRO A CA 1
ATOM 599 C C . PRO A 1 79 ? -25.009 -14.846 -14.456 1.00 13.36 76 PRO A C 1
ATOM 600 O O . PRO A 1 79 ? -25.064 -14.869 -15.657 1.00 15.40 76 PRO A O 1
ATOM 604 N N . HIS A 1 80 ? -24.936 -13.724 -13.760 1.00 13.26 77 HIS A N 1
ATOM 605 C CA B HIS A 1 80 ? -24.868 -12.385 -14.344 0.50 13.67 77 HIS A CA 1
ATOM 606 C CA C HIS A 1 80 ? -24.844 -12.486 -14.509 0.50 14.13 77 HIS A CA 1
ATOM 607 C C . HIS A 1 80 ? -23.427 -12.027 -14.694 1.00 13.04 77 HIS A C 1
ATOM 608 O O . HIS A 1 80 ? -23.182 -11.058 -15.406 1.00 13.88 77 HIS A O 1
ATOM 621 N N . GLY A 1 81 ? -22.479 -12.765 -14.118 1.00 12.73 78 GLY A N 1
ATOM 622 C CA . GLY A 1 81 ? -21.091 -12.334 -14.145 1.00 13.47 78 GLY A CA 1
ATOM 623 C C . GLY A 1 81 ? -20.957 -10.966 -13.483 1.00 12.50 78 GLY A C 1
ATOM 624 O O . GLY A 1 81 ? -21.769 -10.582 -12.638 1.00 15.22 78 GLY A O 1
ATOM 625 N N . ASN A 1 82 ? -19.910 -10.231 -13.847 1.00 11.37 79 ASN A N 1
ATOM 626 C CA . ASN A 1 82 ? -19.726 -8.851 -13.378 1.00 11.91 79 ASN A CA 1
ATOM 627 C C . ASN A 1 82 ? -19.417 -7.970 -14.567 1.00 12.04 79 ASN A C 1
ATOM 628 O O . ASN A 1 82 ? -18.271 -7.906 -15.005 1.00 11.87 79 ASN A O 1
ATOM 633 N N . PRO A 1 83 ? -20.446 -7.307 -15.110 1.00 12.03 80 PRO A N 1
ATOM 634 C CA . PRO A 1 83 ? -20.199 -6.357 -16.195 1.00 12.04 80 PRO A CA 1
ATOM 635 C C . PRO A 1 83 ? -19.580 -5.092 -15.602 1.00 10.48 80 PRO A C 1
ATOM 636 O O . PRO A 1 83 ? -19.499 -4.946 -14.377 1.00 11.23 80 PRO A O 1
ATOM 640 N N . LEU A 1 84 ? -19.158 -4.186 -16.472 1.00 10.47 81 LEU A N 1
ATOM 641 C CA . LEU A 1 84 ? -18.553 -2.940 -16.044 1.00 10.73 81 LEU A CA 1
ATOM 642 C C . LEU A 1 84 ? -19.474 -1.809 -16.462 1.00 10.97 81 LEU A C 1
ATOM 643 O O . LEU A 1 84 ? -19.713 -1.614 -17.666 1.00 12.19 81 LEU A O 1
ATOM 648 N N . ILE A 1 85 ? -19.985 -1.074 -15.478 1.00 11.22 82 ILE A N 1
ATOM 649 C CA . ILE A 1 85 ? -20.969 -0.031 -15.730 1.00 11.85 82 ILE A CA 1
ATOM 650 C C . ILE A 1 85 ? -20.400 1.264 -15.198 1.00 10.53 82 ILE A C 1
ATOM 651 O O . ILE A 1 85 ? -20.066 1.341 -14.021 1.00 12.23 82 ILE A O 1
ATOM 656 N N . ILE A 1 86 ? -20.268 2.262 -16.066 1.00 11.35 83 ILE A N 1
ATOM 657 C CA . ILE A 1 86 ? -19.675 3.541 -15.688 1.00 12.09 83 ILE A CA 1
ATOM 658 C C . ILE A 1 86 ? -20.642 4.638 -16.120 1.00 12.19 83 ILE A C 1
ATOM 659 O O . ILE A 1 86 ? -21.125 4.627 -17.256 1.00 12.40 83 ILE A O 1
ATOM 664 N N . GLY A 1 87 ? -20.917 5.581 -15.221 1.00 12.26 84 GLY A N 1
ATOM 665 C CA . GLY A 1 87 ? -21.888 6.635 -15.482 1.00 13.64 84 GLY A CA 1
ATOM 666 C C . GLY A 1 87 ? -21.367 7.786 -16.315 1.00 12.58 84 GLY A C 1
ATOM 667 O O . GLY A 1 87 ? -20.409 7.637 -17.078 1.00 13.42 84 GLY A O 1
ATOM 668 N N . GLU A 1 88 ? -22.052 8.925 -16.188 1.00 13.65 85 GLU A N 1
ATOM 669 C CA . GLU A 1 88 ? -21.788 10.137 -16.954 1.00 14.00 85 GLU A CA 1
ATOM 670 C C . GLU A 1 88 ? -20.833 11.069 -16.213 1.00 12.47 85 GLU A C 1
ATOM 671 O O . GLU A 1 88 ? -20.802 11.083 -14.977 1.00 12.82 85 GLU A O 1
ATOM 677 N N . ASP A 1 89 ? -20.055 11.852 -16.960 1.00 13.67 86 ASP A N 1
ATOM 678 C CA . ASP A 1 89 ? -19.150 12.858 -16.381 1.00 13.64 86 ASP A CA 1
ATOM 679 C C . ASP A 1 89 ? -18.161 12.232 -15.406 1.00 11.54 86 ASP A C 1
ATOM 680 O O . ASP A 1 89 ? -17.822 12.828 -14.379 1.00 11.84 86 ASP A O 1
ATOM 685 N N . VAL A 1 90 ? -17.719 11.020 -15.733 1.00 10.92 87 VAL A N 1
ATOM 686 C CA . VAL A 1 90 ? -16.742 10.309 -14.912 1.00 11.12 87 VAL A CA 1
ATOM 687 C C . VAL A 1 90 ? -15.343 10.559 -15.457 1.00 9.32 87 VAL A C 1
ATOM 688 O O . VAL A 1 90 ? -15.143 10.572 -16.676 1.00 10.86 87 VAL A O 1
ATOM 692 N N . THR A 1 91 ? -14.387 10.741 -14.547 1.00 9.85 88 THR A N 1
ATOM 693 C CA . THR A 1 91 ? -12.980 10.839 -14.890 1.00 10.44 88 THR A CA 1
ATOM 694 C C . THR A 1 91 ? -12.261 9.599 -14.398 1.00 9.41 88 THR A C 1
ATOM 695 O O . THR A 1 91 ? -12.075 9.419 -13.193 1.00 11.15 88 THR A O 1
ATOM 699 N N . VAL A 1 92 ? -11.929 8.707 -15.327 1.00 9.45 89 VAL A N 1
ATOM 700 C CA . VAL A 1 92 ? -11.108 7.544 -15.007 1.00 9.14 89 VAL A CA 1
ATOM 701 C C . VAL A 1 92 ? -9.652 7.910 -15.290 1.00 8.99 89 VAL A C 1
ATOM 702 O O . VAL A 1 92 ? -9.260 8.086 -16.440 1.00 9.40 89 VAL A O 1
ATOM 706 N N . GLY A 1 93 ? -8.871 8.039 -14.221 1.00 8.56 90 GLY A N 1
ATOM 707 C CA . GLY A 1 93 ? -7.515 8.532 -14.322 1.00 9.20 90 GLY A CA 1
ATOM 708 C C . GLY A 1 93 ? -6.572 7.634 -15.090 1.00 7.89 90 GLY A C 1
ATOM 709 O O . GLY A 1 93 ? -6.876 6.476 -15.408 1.00 8.69 90 GLY A O 1
ATOM 710 N N . HIS A 1 94 ? -5.376 8.152 -15.334 1.00 7.30 91 HIS A N 1
ATOM 711 C CA . HIS A 1 94 ? -4.391 7.398 -16.097 1.00 7.73 91 HIS A CA 1
ATOM 712 C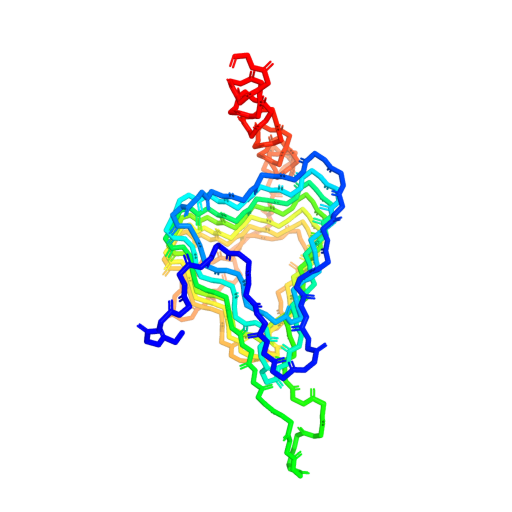 C . HIS A 1 94 ? -4.099 6.074 -15.408 1.00 7.08 91 HIS A C 1
ATOM 713 O O . HIS A 1 94 ? -4.024 6.007 -14.175 1.00 7.42 91 HIS A O 1
ATOM 720 N N . LYS A 1 95 ? -3.861 5.031 -16.194 1.00 7.80 92 LYS A N 1
ATOM 721 C CA . LYS A 1 95 ? -3.349 3.773 -15.657 1.00 8.54 92 LYS A CA 1
ATOM 722 C C . LYS A 1 95 ? -4.264 3.175 -14.599 1.00 7.97 92 LYS A C 1
ATOM 723 O O . LYS A 1 95 ? -3.792 2.500 -13.684 1.00 10.56 92 LYS A O 1
ATOM 729 N N . VAL A 1 96 ? -5.571 3.370 -14.732 1.00 7.30 93 VAL A N 1
ATOM 730 C CA . VAL A 1 96 ? -6.521 2.766 -13.808 1.00 7.94 93 VAL A CA 1
ATOM 731 C C . VAL A 1 96 ? -6.937 1.377 -14.287 1.00 7.10 93 VAL A C 1
ATOM 732 O O . VAL A 1 96 ? -7.053 1.129 -15.497 1.00 8.27 93 VAL A O 1
ATOM 736 N N . MET A 1 97 ? -7.123 0.472 -13.331 1.00 7.19 94 MET A N 1
ATOM 737 C CA . MET A 1 97 ? -7.634 -0.869 -13.578 1.00 6.64 94 MET A CA 1
ATOM 738 C C . MET A 1 97 ? -9.064 -0.945 -13.067 1.00 7.04 94 MET A C 1
ATOM 739 O O . MET A 1 97 ? -9.282 -0.823 -11.849 1.00 8.11 94 MET A O 1
ATOM 744 N N . LEU A 1 98 ? -10.030 -1.130 -13.967 1.00 7.80 95 LEU A N 1
ATOM 745 C CA . LEU A 1 98 ? -11.439 -1.299 -13.564 1.00 8.38 95 LEU A CA 1
ATOM 746 C C . LEU A 1 98 ? -11.870 -2.685 -13.950 1.00 7.58 95 LEU A C 1
ATOM 747 O O . LEU A 1 98 ? -11.693 -3.080 -15.110 1.00 8.83 95 LEU A O 1
ATOM 752 N N . HIS A 1 99 ? -12.453 -3.421 -13.015 1.00 8.51 96 HIS A N 1
ATOM 753 C CA . HIS A 1 99 ? -12.838 -4.794 -13.302 1.00 8.19 96 HIS A CA 1
ATOM 754 C C . HIS A 1 99 ? -14.214 -5.072 -12.718 1.00 8.27 96 HIS A C 1
ATOM 755 O O . HIS A 1 99 ? -14.363 -5.163 -11.501 1.00 9.46 96 HIS A O 1
ATOM 762 N N . GLY A 1 100 ? -15.227 -5.205 -13.573 1.00 9.46 97 GLY A N 1
ATOM 763 C CA . GLY A 1 100 ? -16.522 -5.708 -13.152 1.00 10.88 97 GLY A CA 1
ATOM 764 C C . GLY A 1 100 ? -17.239 -4.902 -12.086 1.00 10.53 97 GLY A C 1
ATOM 765 O O . GLY A 1 100 ? -18.026 -5.455 -11.322 1.00 11.32 97 GLY A O 1
ATOM 766 N N . CYS A 1 101 ? -17.014 -3.594 -12.058 1.00 10.37 98 CYS A N 1
ATOM 767 C CA . CYS A 1 101 ? -17.559 -2.735 -11.016 1.00 10.14 98 CYS A CA 1
ATOM 768 C C . CYS A 1 101 ? -18.640 -1.810 -11.578 1.00 10.28 98 CYS A C 1
ATOM 769 O O . CYS A 1 101 ? -18.884 -1.790 -12.798 1.00 11.42 98 CYS A O 1
ATOM 772 N N . THR A 1 102 ? -19.289 -1.070 -10.682 1.00 10.46 99 THR A N 1
ATOM 773 C CA . THR A 1 102 ? -20.290 -0.084 -11.065 1.00 11.70 99 THR A CA 1
ATOM 774 C C . THR A 1 102 ? -19.848 1.264 -10.534 1.00 10.86 99 THR A C 1
ATOM 775 O O . THR A 1 102 ? -19.550 1.400 -9.340 1.00 12.49 99 THR A O 1
ATOM 779 N N . ILE A 1 103 ? -19.779 2.247 -11.426 1.00 11.27 100 ILE A N 1
ATOM 780 C CA . ILE A 1 103 ? -19.384 3.591 -11.060 1.00 11.67 100 ILE A CA 1
ATOM 781 C C . ILE A 1 103 ? -20.506 4.530 -11.456 1.00 12.88 100 ILE A C 1
ATOM 782 O O . ILE A 1 103 ? -20.997 4.461 -12.574 1.00 13.61 100 ILE A O 1
ATOM 787 N N . GLY A 1 104 ? -20.926 5.385 -10.530 1.00 13.04 101 GLY A N 1
ATOM 788 C CA . GLY A 1 104 ? -22.005 6.323 -10.782 1.00 13.84 101 GLY A CA 1
ATOM 789 C C . GLY A 1 104 ? -21.539 7.505 -11.599 1.00 13.84 101 GLY A C 1
ATOM 790 O O . GLY A 1 104 ? -20.570 7.427 -12.340 1.00 16.67 101 GLY A O 1
ATOM 791 N N . ASN A 1 105 ? -22.261 8.609 -11.473 1.00 13.45 102 ASN A N 1
ATOM 792 C CA . ASN A 1 105 ? -21.966 9.823 -12.219 1.00 13.05 102 ASN A CA 1
ATOM 793 C C . ASN A 1 105 ? -21.048 10.756 -11.444 1.00 12.26 102 ASN A C 1
ATOM 794 O O . ASN A 1 105 ? -21.097 10.789 -10.215 1.00 12.57 102 ASN A O 1
ATOM 799 N N . ARG A 1 106 ? -20.211 11.516 -12.147 1.00 12.25 103 ARG A N 1
ATOM 800 C CA . ARG A 1 106 ? -19.360 12.529 -11.486 1.00 11.85 103 ARG A CA 1
ATOM 801 C C . ARG A 1 106 ? -18.482 11.865 -10.413 1.00 11.28 103 ARG A C 1
ATOM 802 O O . ARG A 1 106 ? -18.512 12.206 -9.229 1.00 12.91 103 ARG A O 1
ATOM 810 N N . VAL A 1 107 ? -17.708 10.884 -10.855 1.00 11.80 104 VAL A N 1
ATOM 811 C CA . VAL A 1 107 ? -16.734 10.215 -10.000 1.00 10.91 104 VAL A CA 1
ATOM 812 C C . VAL A 1 107 ? -15.369 10.435 -10.617 1.00 10.23 104 VAL A C 1
ATOM 813 O O . VAL A 1 107 ? -15.218 10.357 -11.845 1.00 10.91 10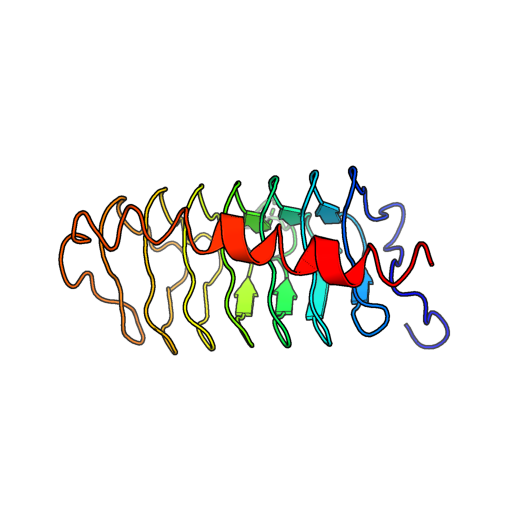4 VAL A O 1
ATOM 817 N N . LEU A 1 108 ? -14.388 10.738 -9.778 1.00 10.43 105 LEU A N 1
ATOM 818 C CA A LEU A 1 108 ? -12.998 10.817 -10.225 0.50 11.26 105 LEU A CA 1
ATOM 819 C CA B LEU A 1 108 ? -13.010 10.806 -10.234 0.50 10.98 105 LEU A CA 1
ATOM 820 C C . LEU A 1 108 ? -12.263 9.633 -9.592 1.00 10.01 105 LEU A C 1
ATOM 821 O O . LEU A 1 108 ? -12.134 9.532 -8.395 1.00 11.35 105 LEU A O 1
ATOM 830 N N . VAL A 1 109 ? -11.717 8.784 -10.461 1.00 9.36 106 VAL A N 1
ATOM 831 C CA . VAL A 1 109 ? -10.921 7.643 -10.022 1.00 9.84 106 VAL A CA 1
ATOM 832 C C . VAL A 1 109 ? -9.446 8.007 -10.208 1.00 9.59 106 VAL A C 1
ATOM 833 O O . VAL A 1 109 ? -8.966 8.124 -11.343 1.00 11.08 106 VAL A O 1
ATOM 837 N N . GLY A 1 110 ? -8.745 8.231 -9.102 1.00 9.33 107 GLY A N 1
ATOM 838 C CA . GLY A 1 110 ? -7.375 8.713 -9.189 1.00 9.15 107 GLY A CA 1
ATOM 839 C C . GLY A 1 110 ? -6.452 7.766 -9.938 1.00 8.39 107 GLY A C 1
ATOM 840 O O . GLY A 1 110 ? -6.589 6.539 -9.862 1.00 8.82 107 GLY A O 1
ATOM 841 N N . MET A 1 111 ? -5.492 8.348 -10.641 1.00 8.37 108 MET A N 1
ATOM 842 C CA . MET A 1 111 ? -4.581 7.598 -11.481 1.00 7.91 108 MET A CA 1
ATOM 843 C C . MET A 1 111 ? -3.926 6.444 -10.715 1.00 7.15 108 MET A C 1
ATOM 844 O O . MET A 1 111 ? -3.594 6.570 -9.528 1.00 7.85 108 MET A O 1
ATOM 849 N N . GLY A 1 112 ? -3.747 5.319 -11.395 1.00 7.77 109 GLY A N 1
ATOM 850 C CA . GLY A 1 112 ? -3.071 4.181 -10.809 1.00 8.99 109 GLY A CA 1
ATOM 851 C C . GLY A 1 112 ? -3.911 3.371 -9.828 1.00 8.37 109 GLY A C 1
ATOM 852 O O . GLY A 1 112 ? -3.390 2.479 -9.174 1.00 11.08 109 GLY A O 1
ATOM 853 N N . SER A 1 113 ? -5.198 3.675 -9.703 1.00 7.51 110 SER A N 1
ATOM 854 C CA . SER A 1 113 ? -6.068 2.924 -8.805 1.00 8.03 110 SER A CA 1
ATOM 855 C C . SER A 1 113 ? -6.590 1.635 -9.427 1.00 7.04 110 SER A C 1
ATOM 856 O O . SER A 1 113 ? -6.516 1.443 -10.638 1.00 7.85 110 SER A O 1
ATOM 859 N N . ILE A 1 114 ? -7.116 0.765 -8.562 1.00 7.56 111 ILE A N 1
ATOM 860 C CA . ILE A 1 114 ? -7.698 -0.517 -8.941 1.00 7.89 111 ILE A CA 1
ATOM 861 C C . ILE A 1 114 ? -9.084 -0.591 -8.303 1.00 7.49 111 ILE A C 1
ATOM 862 O O . ILE A 1 114 ? -9.214 -0.357 -7.097 1.00 8.54 111 ILE A O 1
ATOM 867 N N . VAL A 1 115 ? -10.106 -0.924 -9.098 1.00 7.91 112 VAL A N 1
ATOM 868 C CA . VAL A 1 115 ? -11.471 -1.084 -8.584 1.00 8.26 112 VAL A CA 1
ATOM 869 C C . VAL A 1 115 ? -11.962 -2.456 -9.021 1.00 8.73 112 VAL A C 1
ATOM 870 O O . VAL A 1 115 ? -11.966 -2.746 -10.221 1.00 9.95 112 VAL A O 1
ATOM 874 N N . LEU A 1 116 ? -12.356 -3.291 -8.056 1.00 9.12 113 LEU A N 1
ATOM 875 C CA . LEU A 1 116 ? -12.606 -4.706 -8.334 1.00 10.38 113 LEU A CA 1
ATOM 876 C C . LEU A 1 116 ? -14.086 -5.092 -8.441 1.00 10.66 113 LEU A C 1
ATOM 877 O O . LEU A 1 116 ? -14.990 -4.274 -8.266 1.00 10.87 113 LEU A O 1
ATOM 882 N N . ASP A 1 117 ? -14.313 -6.364 -8.730 1.00 10.75 114 ASP A N 1
ATOM 883 C CA A ASP A 1 117 ? -15.650 -6.777 -9.123 0.50 10.69 114 ASP A CA 1
ATOM 884 C CA B ASP A 1 117 ? -15.629 -6.883 -9.095 0.50 12.53 114 ASP A CA 1
ATOM 885 C C . ASP A 1 117 ? -16.698 -6.586 -8.050 1.00 11.55 114 ASP A C 1
ATOM 886 O O . ASP A 1 117 ? -16.480 -6.856 -6.863 1.00 12.21 114 ASP A O 1
ATOM 895 N N . GLY A 1 118 ? -17.860 -6.116 -8.497 1.00 12.85 115 GLY A N 1
ATOM 896 C CA . GLY A 1 118 ? -18.980 -5.914 -7.603 1.00 13.73 115 GLY A CA 1
ATOM 897 C C . GLY A 1 118 ? -18.870 -4.669 -6.747 1.00 13.50 115 GLY A C 1
ATOM 898 O O . GLY A 1 118 ? -19.795 -4.350 -6.005 1.00 14.65 115 GLY A O 1
ATOM 899 N N . ALA A 1 119 ? -17.749 -3.958 -6.811 1.00 12.03 116 ALA A N 1
ATOM 900 C CA . ALA A 1 119 ? -17.687 -2.687 -6.096 1.00 12.08 116 ALA A CA 1
ATOM 901 C C . ALA A 1 119 ? -18.730 -1.737 -6.688 1.00 11.40 116 ALA A C 1
ATOM 902 O O . ALA A 1 119 ? -19.039 -1.805 -7.886 1.00 11.65 116 ALA A O 1
ATOM 904 N N . ILE A 1 120 ? -19.278 -0.871 -5.841 1.00 11.60 117 ILE A N 1
ATOM 905 C CA . ILE A 1 120 ? -20.270 0.106 -6.258 1.00 12.92 117 ILE A CA 1
ATOM 906 C C . ILE A 1 120 ? -19.821 1.459 -5.756 1.00 12.11 117 ILE A C 1
ATOM 907 O O . ILE A 1 120 ? -19.743 1.679 -4.554 1.00 13.65 117 ILE A O 1
ATOM 912 N N . ILE A 1 121 ? -19.479 2.351 -6.680 1.00 12.15 118 ILE A N 1
ATOM 913 C CA . ILE A 1 121 ? -19.058 3.695 -6.314 1.00 11.88 118 ILE A CA 1
ATOM 914 C C . ILE A 1 121 ? -20.233 4.613 -6.611 1.00 12.22 118 ILE A C 1
ATOM 915 O O . ILE A 1 121 ? -20.676 4.709 -7.755 1.00 13.72 118 ILE A O 1
ATOM 920 N N . GLU A 1 122 ? -20.775 5.241 -5.580 1.00 12.84 119 GLU A N 1
ATOM 921 C CA . GLU A 1 122 ? -21.913 6.129 -5.767 1.00 13.16 119 GLU A CA 1
ATOM 922 C C . GLU A 1 122 ? -21.501 7.447 -6.454 1.00 12.88 119 GLU A C 1
ATOM 923 O O . GLU A 1 122 ? -20.310 7.693 -6.709 1.00 13.88 119 GLU A O 1
ATOM 929 N N . ASP A 1 123 ? -22.483 8.283 -6.786 1.00 13.33 120 ASP A N 1
ATOM 930 C CA . ASP A 1 123 ? -22.209 9.539 -7.481 1.00 13.52 120 ASP A CA 1
ATOM 931 C C . ASP A 1 123 ? -21.365 10.467 -6.608 1.00 13.72 120 ASP A C 1
ATOM 932 O O . ASP A 1 123 ? -21.411 10.381 -5.381 1.00 13.77 120 ASP A O 1
ATOM 937 N N . ASP A 1 124 ? -20.641 11.395 -7.236 1.00 13.05 121 ASP A N 1
ATOM 938 C CA . ASP A 1 124 ? -19.961 12.483 -6.511 1.00 12.83 121 ASP A CA 1
ATOM 939 C C . ASP A 1 124 ? -18.947 11.927 -5.505 1.00 11.88 121 ASP A C 1
ATOM 940 O O . ASP A 1 124 ? -18.990 12.239 -4.309 1.00 13.50 121 ASP A O 1
ATOM 945 N N . VAL A 1 125 ? -18.022 11.109 -6.001 1.00 12.26 122 VAL A N 1
ATOM 946 C CA . VAL A 1 125 ? -17.006 10.490 -5.162 1.00 12.08 122 VAL A CA 1
ATOM 947 C C . VAL A 1 125 ? -15.643 10.751 -5.775 1.00 10.77 122 VAL A C 1
ATOM 948 O O . VAL A 1 125 ? -15.496 10.769 -7.012 1.00 11.12 122 VAL A O 1
ATOM 952 N N . MET A 1 126 ? -14.647 10.980 -4.914 1.00 11.17 123 MET A N 1
ATOM 953 C CA A MET A 1 126 ? -13.266 11.040 -5.379 0.50 11.04 123 MET A CA 1
ATOM 954 C CA B MET A 1 126 ? -13.254 11.097 -5.329 0.50 12.50 123 MET A CA 1
ATOM 955 C C . MET A 1 126 ? -12.462 9.941 -4.737 1.00 10.60 123 MET A C 1
ATOM 956 O O . MET A 1 126 ? -12.562 9.706 -3.526 1.00 11.29 123 MET A O 1
ATOM 965 N N . ILE A 1 127 ? -11.657 9.270 -5.551 1.00 10.93 124 ILE A N 1
ATOM 966 C CA . ILE A 1 127 ? -10.741 8.228 -5.076 1.00 10.62 124 ILE A CA 1
ATOM 967 C C . ILE A 1 127 ? -9.321 8.721 -5.329 1.00 10.57 124 ILE A C 1
ATOM 968 O O . ILE A 1 127 ? -9.005 9.110 -6.425 1.00 11.03 124 ILE A O 1
ATOM 973 N N . GLY A 1 128 ? -8.491 8.708 -4.295 1.00 10.66 125 GLY A N 1
ATOM 974 C CA . GLY A 1 128 ? -7.119 9.170 -4.432 1.00 10.64 125 GLY A CA 1
ATOM 975 C C . GLY A 1 128 ? -6.296 8.276 -5.353 1.00 9.79 125 GLY A C 1
ATOM 976 O O . GLY A 1 128 ? -6.582 7.097 -5.527 1.00 10.15 125 GLY A O 1
ATOM 977 N N . ALA A 1 129 ? -5.227 8.833 -5.908 1.00 9.84 126 ALA A N 1
ATOM 978 C CA . ALA A 1 129 ? -4.298 8.067 -6.733 1.00 9.29 126 ALA A CA 1
ATOM 979 C C . ALA A 1 129 ? -3.782 6.839 -5.989 1.00 8.97 126 ALA A C 1
ATOM 980 O O . ALA A 1 129 ? -3.559 6.873 -4.777 1.00 9.63 126 ALA A O 1
ATOM 982 N N . GLY A 1 130 ? -3.564 5.756 -6.725 1.00 8.33 127 GLY A N 1
ATOM 983 C CA . GLY A 1 130 ? -2.935 4.572 -6.162 1.00 9.64 127 GLY A CA 1
ATOM 984 C C . GLY A 1 130 ? -3.795 3.790 -5.182 1.00 9.55 127 GLY A C 1
ATOM 985 O O . GLY A 1 130 ? -3.265 3.001 -4.399 1.00 12.68 127 GLY A O 1
ATOM 986 N 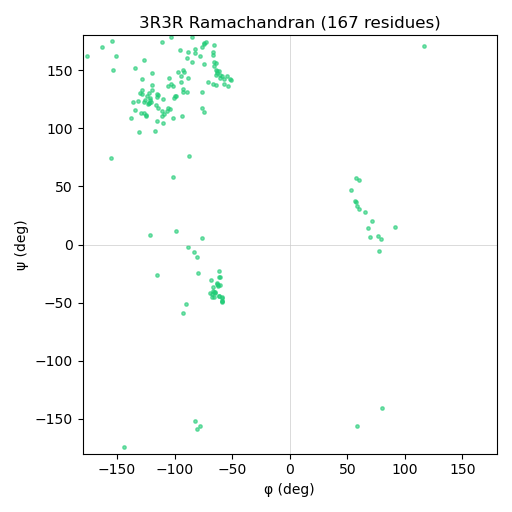N . SER A 1 131 ? -5.110 3.971 -5.227 1.00 8.90 128 SER A N 1
ATOM 987 C CA . SER A 1 131 ? -5.992 3.287 -4.283 1.00 9.34 128 SER A CA 1
ATOM 988 C C . SER A 1 131 ? -6.435 1.915 -4.774 1.00 9.03 128 SER A C 1
ATOM 989 O O . SER A 1 131 ? -6.298 1.586 -5.960 1.00 9.67 128 SER A O 1
ATOM 992 N N . LEU A 1 132 ? -6.979 1.127 -3.861 1.00 9.18 129 LEU A N 1
ATOM 993 C CA . LEU A 1 132 ? -7.561 -0.155 -4.222 1.00 8.81 129 LEU A CA 1
ATOM 994 C C . LEU A 1 132 ? -8.942 -0.253 -3.581 1.00 9.27 129 LEU A C 1
ATOM 995 O O . LEU A 1 132 ? -9.063 -0.145 -2.372 1.00 10.02 129 LEU A O 1
ATOM 1000 N N . VAL A 1 133 ? -9.954 -0.479 -4.409 1.00 9.35 130 VAL A N 1
ATOM 1001 C CA . VAL A 1 133 ? -11.321 -0.658 -3.930 1.00 10.28 130 VAL A CA 1
ATOM 1002 C C . VAL A 1 133 ? -11.643 -2.144 -4.051 1.00 9.94 130 VAL A C 1
ATOM 1003 O O . VAL A 1 133 ? -11.736 -2.658 -5.164 1.00 10.78 130 VAL A O 1
ATOM 1007 N N A PRO A 1 134 ? -11.765 -2.846 -2.903 0.50 11.37 131 PRO A N 1
ATOM 1008 N N B PRO A 1 134 ? -11.802 -2.835 -2.913 0.50 11.54 131 PRO A N 1
ATOM 1009 C CA A PRO A 1 134 ? -11.997 -4.298 -2.890 0.50 12.61 131 PRO A CA 1
ATOM 1010 C CA B PRO A 1 134 ? -11.921 -4.295 -2.984 0.50 13.30 131 PRO A CA 1
ATOM 1011 C C A PRO A 1 134 ? -13.293 -4.741 -3.550 0.50 11.14 131 PRO A C 1
ATOM 1012 C C B PRO A 1 134 ? -13.288 -4.756 -3.495 0.50 11.07 131 PRO A C 1
ATOM 1013 O O A PRO A 1 134 ? -14.215 -3.943 -3.756 0.50 11.54 131 PRO A O 1
ATOM 1014 O O B PRO A 1 134 ? -14.249 -3.978 -3.559 0.50 10.94 131 PRO A O 1
ATOM 1021 N N . GLN A 1 135 ? -13.369 -6.034 -3.850 1.00 11.91 132 GLN A N 1
ATOM 1022 C CA . GLN A 1 135 ? -14.600 -6.609 -4.384 1.00 12.36 132 GLN A CA 1
ATOM 1023 C C . GLN A 1 135 ? -15.773 -6.315 -3.465 1.00 12.26 132 GLN A C 1
ATOM 1024 O O . GLN A 1 135 ? -15.650 -6.416 -2.239 1.00 13.72 132 GLN A O 1
ATOM 1030 N N . HIS A 1 136 ? -16.898 -5.942 -4.069 1.00 13.18 133 HIS A N 1
ATOM 1031 C CA . HIS A 1 136 ? -18.170 -5.759 -3.370 1.00 14.64 133 HIS A CA 1
ATOM 1032 C C . HIS A 1 136 ? -18.216 -4.568 -2.432 1.00 15.17 133 HIS A C 1
ATOM 1033 O O . HIS A 1 136 ? -19.214 -4.370 -1.758 1.00 17.89 133 HIS A O 1
ATOM 1040 N N . LYS A 1 137 ? -17.181 -3.739 -2.427 1.00 14.21 134 LYS A N 1
ATOM 1041 C CA . LYS A 1 137 ? -17.166 -2.561 -1.559 1.00 15.01 134 LYS A CA 1
ATOM 1042 C C . LYS A 1 137 ? -18.060 -1.452 -2.113 1.00 14.07 134 LYS A C 1
ATOM 1043 O O . LYS A 1 137 ? -17.962 -1.118 -3.290 1.00 14.51 134 LYS A O 1
ATOM 1049 N N . ARG A 1 138 ? -18.917 -0.885 -1.265 1.00 15.02 135 ARG A N 1
ATOM 1050 C CA . ARG A 1 138 ? -19.745 0.258 -1.639 1.00 14.70 135 ARG A CA 1
ATOM 1051 C C . ARG A 1 138 ? -19.094 1.535 -1.112 1.00 15.33 135 ARG A C 1
ATOM 1052 O O . ARG A 1 138 ? -18.785 1.615 0.079 1.00 18.40 135 ARG A O 1
ATOM 1060 N N . LEU A 1 139 ? -18.895 2.523 -1.987 1.00 13.27 136 LEU A N 1
ATOM 1061 C CA . LEU A 1 139 ? -18.353 3.821 -1.592 1.00 13.52 136 LEU A CA 1
ATOM 1062 C C . LEU A 1 139 ? -19.477 4.845 -1.605 1.00 14.06 136 LEU A C 1
ATOM 1063 O O . LEU A 1 139 ? -20.077 5.127 -2.640 1.00 13.61 136 LEU A O 1
ATOM 1068 N N . GLU A 1 140 ? -19.747 5.392 -0.432 1.00 15.60 137 GLU A N 1
ATOM 1069 C CA . GLU A 1 140 ? -20.826 6.334 -0.188 1.00 16.74 137 GLU A CA 1
ATOM 1070 C C . GLU A 1 140 ? -20.610 7.669 -0.911 1.00 14.10 137 GLU A C 1
ATOM 1071 O O . GLU A 1 140 ? -19.514 8.241 -0.878 1.00 14.63 137 GLU A O 1
ATOM 1077 N N . SER A 1 141 ? -21.688 8.195 -1.485 1.00 13.35 138 SER A N 1
ATOM 1078 C CA . SER A 1 141 ? -21.662 9.453 -2.219 1.00 13.25 138 SER A CA 1
ATOM 1079 C C . SER A 1 141 ?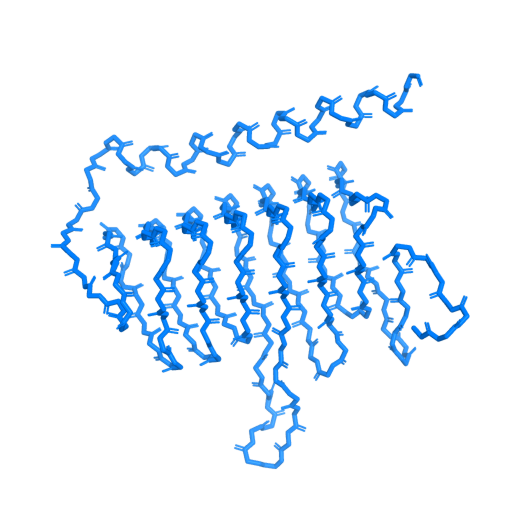 -21.147 10.626 -1.382 1.00 13.51 138 SER A C 1
ATOM 1080 O O . SER A 1 141 ? -21.497 10.755 -0.205 1.00 14.10 138 SER A O 1
ATOM 1083 N N . GLY A 1 142 ? -20.313 11.476 -1.984 1.00 13.40 139 GLY A N 1
ATOM 1084 C CA . GLY A 1 142 ? -19.939 12.738 -1.370 1.00 13.80 139 GLY A CA 1
ATOM 1085 C C . GLY A 1 142 ? -18.692 12.739 -0.509 1.00 13.65 139 GLY A C 1
ATOM 1086 O O . GLY A 1 142 ? -18.452 13.701 0.216 1.00 14.05 139 GLY A O 1
ATOM 1087 N N . TYR A 1 143 ? -17.888 11.685 -0.633 1.00 12.96 140 TYR A N 1
ATOM 1088 C CA . TYR A 1 143 ? -16.687 11.509 0.179 1.00 13.36 140 TYR A CA 1
ATOM 1089 C C . TYR A 1 143 ? -15.437 11.267 -0.656 1.00 12.41 140 TYR A C 1
ATOM 1090 O O . TYR A 1 143 ? -15.505 10.861 -1.831 1.00 12.87 140 TYR A O 1
ATOM 1099 N N . LEU A 1 144 ? -14.304 11.548 -0.015 1.00 13.18 141 LEU A N 1
ATOM 1100 C CA . LEU A 1 144 ? -12.978 11.181 -0.481 1.00 12.99 141 LEU A CA 1
ATOM 1101 C C . LEU A 1 144 ? -12.585 9.841 0.123 1.00 12.70 141 LEU A C 1
ATOM 1102 O O . LEU A 1 144 ? -12.707 9.643 1.337 1.00 13.29 141 LEU A O 1
ATOM 1107 N N . TYR A 1 145 ? -12.112 8.939 -0.737 1.00 12.34 142 TYR A N 1
ATOM 1108 C CA A TYR A 1 145 ? -11.590 7.646 -0.318 0.50 12.27 142 TYR A CA 1
ATOM 1109 C CA B TYR A 1 145 ? -11.615 7.630 -0.331 0.50 12.71 142 TYR A CA 1
ATOM 1110 C C . TYR A 1 145 ? -10.170 7.526 -0.801 1.00 12.96 142 TYR A C 1
ATOM 1111 O O . TYR A 1 145 ? -9.853 7.928 -1.926 1.00 14.14 142 TYR A O 1
ATOM 1128 N N . LEU A 1 146 ? -9.311 6.989 0.049 1.00 12.65 143 LEU A N 1
ATOM 1129 C CA A LEU A 1 146 ? -7.967 6.685 -0.442 0.50 15.23 143 LEU A CA 1
ATOM 1130 C CA B LEU A 1 146 ? -7.898 6.839 -0.286 0.50 14.96 143 LEU A CA 1
ATOM 1131 C C . LEU A 1 146 ? -7.316 5.599 0.390 1.00 14.04 143 LEU A C 1
ATOM 1132 O O . LEU A 1 146 ? -7.726 5.273 1.479 1.00 15.12 143 LEU A O 1
ATOM 1141 N N . GLY A 1 147 ? -6.341 4.957 -0.251 1.00 13.32 144 GLY A N 1
ATOM 1142 C CA . GLY A 1 147 ? -5.606 3.877 0.376 1.00 13.39 144 GLY A CA 1
ATOM 1143 C C . GLY A 1 147 ? -5.807 2.555 -0.324 1.00 12.43 144 GLY A C 1
ATOM 1144 O O . GLY A 1 147 ? -6.631 2.412 -1.228 1.00 10.64 144 GLY A O 1
ATOM 1145 N N . SER A 1 148 ? -5.002 1.586 0.099 1.00 14.43 145 SER A N 1
ATOM 1146 C CA A SER A 1 148 ? -5.065 0.224 -0.411 0.50 14.18 145 SER A CA 1
ATOM 1147 C CA B SER A 1 148 ? -5.086 0.211 -0.394 0.50 14.93 145 SER A CA 1
ATOM 1148 C C . SER A 1 148 ? -5.177 -0.763 0.770 1.00 16.67 145 SER A C 1
ATOM 1149 O O . SER A 1 148 ? -4.166 -1.119 1.374 1.00 19.16 145 SER A O 1
ATOM 1154 N N . PRO A 1 149 ? -6.406 -1.209 1.107 1.00 16.93 146 PRO A N 1
ATOM 1155 C CA . PRO A 1 149 ? -7.697 -0.856 0.511 1.00 16.16 146 PRO A CA 1
ATOM 1156 C C . PRO A 1 149 ? -8.179 0.515 1.000 1.00 14.32 146 PRO A C 1
ATOM 1157 O O . PRO A 1 149 ? -7.714 1.040 2.025 1.00 16.53 146 PRO A O 1
ATOM 1161 N N . VAL A 1 150 ? -9.123 1.097 0.275 1.00 12.37 147 VAL A N 1
ATOM 1162 C CA . VAL A 1 150 ? -9.523 2.461 0.598 1.00 13.16 147 VAL A CA 1
ATOM 1163 C C . VAL A 1 150 ? -10.163 2.586 1.968 1.00 14.09 147 VAL A C 1
ATOM 1164 O O . VAL A 1 150 ? -10.847 1.681 2.440 1.00 16.07 147 VAL A O 1
ATOM 1168 N N . LYS A 1 151 ? -9.978 3.757 2.553 1.00 14.50 148 LYS A N 1
ATOM 1169 C CA . LYS A 1 151 ? -10.686 4.188 3.747 1.00 16.84 148 LYS A CA 1
ATOM 1170 C C . LYS A 1 151 ? -11.449 5.449 3.370 1.00 15.61 148 LYS A C 1
ATOM 1171 O O . LYS A 1 151 ? -11.007 6.208 2.557 1.00 14.74 148 LYS A O 1
ATOM 1177 N N . GLN A 1 152 ? -12.606 5.651 3.990 1.00 15.63 149 GLN A N 1
ATOM 1178 C CA . GLN A 1 152 ? -13.354 6.893 3.825 1.00 16.01 149 GLN A CA 1
ATOM 1179 C C . GLN A 1 152 ? -12.665 7.954 4.662 1.00 16.80 149 GLN A C 1
ATOM 1180 O O . GLN A 1 152 ? -12.594 7.821 5.883 1.00 19.69 149 GLN A O 1
ATOM 1186 N N . ILE A 1 153 ? -12.159 9.006 4.027 1.00 16.12 150 ILE A N 1
ATOM 1187 C CA . ILE A 1 153 ? -11.328 9.991 4.716 1.00 17.53 150 ILE A CA 1
ATOM 1188 C C . ILE A 1 153 ? -12.179 11.117 5.299 1.00 16.86 150 ILE A C 1
ATOM 1189 O O . ILE A 1 153 ? -12.067 11.438 6.488 1.00 19.13 150 ILE A O 1
ATOM 1194 N N . ARG A 1 154 ? -13.044 11.701 4.469 1.00 16.30 151 ARG A N 1
ATOM 1195 C CA . ARG A 1 154 ? -13.792 12.893 4.865 1.00 16.44 151 ARG A CA 1
ATOM 1196 C C . ARG A 1 154 ? -14.749 13.257 3.740 1.00 15.04 151 ARG A C 1
ATOM 1197 O O . ARG A 1 154 ? -14.574 12.805 2.610 1.00 14.73 151 ARG A O 1
ATOM 1205 N N . PRO A 1 155 ? -15.769 14.079 4.034 1.00 15.65 152 PRO A N 1
ATOM 1206 C CA . PRO A 1 155 ? -16.615 14.571 2.942 1.00 15.46 152 PRO A CA 1
ATOM 1207 C C . PRO A 1 155 ? -15.798 15.417 1.981 1.00 15.85 152 PRO A C 1
ATOM 1208 O O . PRO A 1 155 ? -14.820 16.061 2.375 1.00 16.74 152 PRO A O 1
ATOM 1212 N N . LEU A 1 156 ? -16.198 15.397 0.717 1.00 15.21 153 LEU A N 1
ATOM 1213 C CA . LEU A 1 156 ? -15.659 16.313 -0.277 1.00 15.45 153 LEU A CA 1
ATOM 1214 C C . LEU A 1 156 ? -16.024 17.733 0.101 1.00 16.13 153 LEU A C 1
ATOM 1215 O O . LEU A 1 156 ? -17.165 18.008 0.514 1.00 16.35 153 LEU A O 1
ATOM 1220 N N . SER A 1 157 ? -15.068 18.644 -0.033 1.00 16.52 154 SER A N 1
ATOM 1221 C CA . SER A 1 157 ? -15.381 20.055 0.112 1.00 17.74 154 SER A CA 1
ATOM 1222 C C . SER A 1 157 ? -16.281 20.462 -1.051 1.00 17.17 154 SER A C 1
ATOM 1223 O O . SER A 1 157 ? -16.363 19.762 -2.077 1.00 17.32 154 SER A O 1
ATOM 1226 N N . ASP A 1 158 ? -16.948 21.597 -0.913 1.00 18.15 155 ASP A N 1
ATOM 1227 C CA . ASP A 1 158 ? -17.805 22.054 -1.983 1.00 19.27 155 ASP A CA 1
ATOM 1228 C C . ASP A 1 158 ? -16.998 22.330 -3.263 1.00 18.17 155 ASP A C 1
ATOM 1229 O O . ASP A 1 158 ? -17.474 22.087 -4.372 1.00 19.08 155 ASP A O 1
ATOM 1234 N N . ALA A 1 159 ? -15.768 22.812 -3.112 1.00 19.24 156 ALA A N 1
ATOM 1235 C CA . ALA A 1 159 ? -14.888 23.025 -4.259 1.00 19.54 156 ALA A CA 1
ATOM 1236 C C . ALA A 1 159 ? -14.523 21.707 -4.948 1.00 18.31 156 ALA A C 1
ATOM 1237 O O . ALA A 1 159 ? -14.461 21.631 -6.174 1.00 18.85 156 ALA A O 1
ATOM 1239 N N . GLU A 1 160 ? -14.265 20.670 -4.161 1.00 17.11 157 GLU A N 1
ATOM 1240 C CA . GLU A 1 160 ? -13.955 19.360 -4.733 1.00 15.89 157 GLU A CA 1
ATOM 1241 C C . GLU A 1 160 ? -15.150 18.767 -5.445 1.00 15.28 157 GLU A C 1
ATOM 1242 O O . GLU A 1 160 ? -15.011 18.167 -6.508 1.00 14.91 157 GLU A O 1
ATOM 1248 N N . ARG A 1 161 ? -16.327 18.944 -4.860 1.00 15.42 158 ARG A N 1
ATOM 1249 C CA . ARG A 1 161 ? -17.541 18.458 -5.486 1.00 15.65 158 ARG A CA 1
ATOM 1250 C C . ARG A 1 161 ? -17.700 19.113 -6.866 1.00 15.70 158 ARG A C 1
ATOM 1251 O O . ARG A 1 161 ? -17.892 18.437 -7.878 1.00 17.10 158 ARG A O 1
ATOM 1259 N N . SER A 1 162 ? -17.571 20.431 -6.930 1.00 16.98 159 SER A N 1
ATOM 1260 C CA A SER A 1 162 ? -17.636 21.122 -8.206 0.50 17.82 159 SER A CA 1
ATOM 1261 C CA B SER A 1 162 ? -17.628 21.129 -8.211 0.50 17.10 159 SER A CA 1
ATOM 1262 C C . SER A 1 162 ? -16.510 20.665 -9.142 1.00 16.02 159 SER A C 1
ATOM 1263 O O . SER A 1 162 ? -16.692 20.574 -10.366 1.00 17.93 159 SER A O 1
ATOM 1268 N N . GLY A 1 163 ? -15.344 20.384 -8.568 1.00 15.67 160 GLY A N 1
ATOM 1269 C CA . GLY A 1 163 ? -14.187 19.960 -9.344 1.00 15.36 160 GLY A CA 1
ATOM 1270 C C . GLY A 1 163 ? -14.421 18.668 -10.105 1.00 14.73 160 GLY A C 1
ATOM 1271 O O . GLY A 1 163 ? -13.787 18.446 -11.136 1.00 15.21 160 GLY A O 1
ATOM 1272 N N . LEU A 1 164 ? -15.300 17.803 -9.604 1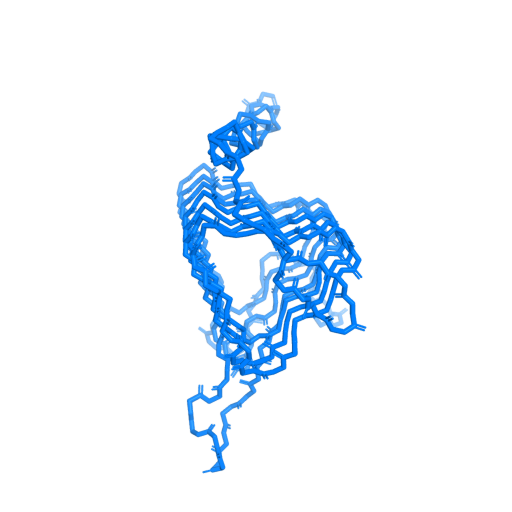.00 14.07 161 LEU A N 1
ATOM 1273 C CA . LEU A 1 164 ? -15.622 16.573 -10.323 1.00 14.30 161 LEU A CA 1
ATOM 1274 C C . LEU A 1 164 ? -16.242 16.901 -11.682 1.00 13.94 161 LEU A C 1
ATOM 1275 O O . LEU A 1 164 ? -15.900 16.300 -12.708 1.00 13.87 161 LEU A O 1
ATOM 1280 N N . GLN A 1 165 ? -17.159 17.863 -11.689 1.00 14.65 162 GLN A N 1
ATOM 1281 C CA . GLN A 1 165 ? -17.779 18.276 -12.940 1.00 15.68 162 GLN A CA 1
ATOM 1282 C C . GLN A 1 165 ? -16.793 19.012 -13.853 1.00 15.50 162 GLN A C 1
ATOM 1283 O O . GLN A 1 165 ? -16.778 18.799 -15.070 1.00 15.54 162 GLN A O 1
ATOM 1289 N N . TYR A 1 166 ? -15.981 19.881 -13.253 1.00 15.14 163 TYR A N 1
ATOM 1290 C CA A TYR A 1 166 ? -14.964 20.620 -13.998 0.50 15.91 163 TYR A CA 1
ATOM 1291 C CA B TYR A 1 166 ? -14.924 20.621 -13.952 0.50 15.07 163 TYR A CA 1
ATOM 1292 C C . TYR A 1 166 ? -14.007 19.669 -14.722 1.00 14.04 163 TYR A C 1
ATOM 1293 O O . TYR A 1 166 ? -13.682 19.890 -15.888 1.00 14.42 163 TYR A O 1
ATOM 1310 N N . SER A 1 167 ? -13.586 18.602 -14.052 1.00 13.61 164 SER A N 1
ATOM 1311 C CA . SER A 1 167 ? -12.709 17.614 -14.670 1.00 12.89 164 SER A CA 1
ATOM 1312 C C . SER A 1 167 ? -13.357 17.002 -15.922 1.00 12.78 164 SER A C 1
ATOM 1313 O O . SER A 1 167 ? -12.746 16.929 -16.990 1.00 13.34 164 SER A O 1
ATOM 1316 N N . ALA A 1 168 ? -14.607 16.569 -15.791 1.00 12.96 165 ALA A N 1
ATOM 1317 C CA . ALA A 1 168 ? -15.297 15.972 -16.924 1.00 14.40 165 AL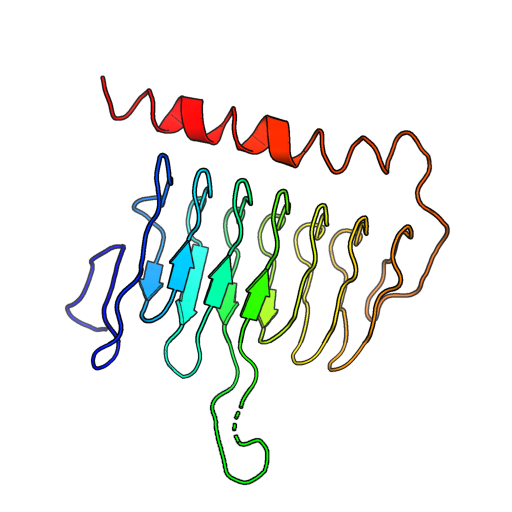A A CA 1
ATOM 1318 C C . ALA A 1 168 ? -15.428 16.992 -18.058 1.00 13.34 165 ALA A C 1
ATOM 1319 O O . ALA A 1 168 ? -15.199 16.676 -19.245 1.00 14.20 165 ALA A O 1
ATOM 1321 N N . ASN A 1 169 ? -15.803 18.221 -17.706 1.00 14.84 166 ASN A N 1
ATOM 1322 C CA . ASN A 1 169 ? -15.952 19.287 -18.702 1.00 15.48 166 ASN A CA 1
ATOM 1323 C C . ASN A 1 169 ? -14.639 19.541 -19.459 1.00 14.48 166 ASN A C 1
ATOM 1324 O O . ASN A 1 169 ? -14.630 19.681 -20.690 1.00 14.60 166 ASN A O 1
ATOM 1329 N N . ASN A 1 170 ? -13.535 19.615 -18.715 1.00 14.61 167 ASN A N 1
ATOM 1330 C CA . ASN A 1 170 ? -12.230 19.843 -19.317 1.00 14.80 167 ASN A CA 1
ATOM 1331 C C . ASN A 1 170 ? -11.909 18.740 -20.308 1.00 12.83 167 ASN A C 1
ATOM 1332 O O . ASN A 1 170 ? -11.447 19.001 -21.418 1.00 13.70 167 ASN A O 1
ATOM 1337 N N . TYR A 1 171 ? -12.150 17.495 -19.900 1.00 12.85 168 TYR A N 1
ATOM 1338 C CA . TYR A 1 171 ? -11.816 16.364 -20.760 1.00 12.96 168 TYR A CA 1
ATOM 1339 C C . TYR A 1 171 ? -12.694 16.275 -22.009 1.00 13.43 168 TYR A C 1
ATOM 1340 O O . TYR A 1 171 ? -12.231 15.822 -23.051 1.00 13.57 168 TYR A O 1
ATOM 1349 N N . VAL A 1 172 ? -13.941 16.728 -21.935 1.00 13.65 169 VAL A N 1
ATOM 1350 C CA . VAL A 1 172 ? -14.744 16.819 -23.153 1.00 15.45 169 VAL A CA 1
ATOM 1351 C C . VAL A 1 172 ? -14.129 17.867 -24.099 1.00 14.71 169 VAL A C 1
ATOM 1352 O O . VAL A 1 172 ? -13.970 17.629 -25.299 1.00 15.90 169 VAL A O 1
ATOM 1356 N N . LYS A 1 173 ? -13.751 19.023 -23.560 1.00 15.79 170 LYS A N 1
ATOM 1357 C CA A LYS A 1 173 ? -13.105 20.051 -24.371 0.50 16.29 170 LYS A CA 1
ATOM 1358 C CA B LYS A 1 173 ? -13.104 20.046 -24.376 0.50 17.45 170 LYS A CA 1
ATOM 1359 C C . LYS A 1 173 ? -11.818 19.520 -25.016 1.00 15.55 170 LYS A C 1
ATOM 1360 O O . LYS A 1 173 ? -11.568 19.738 -26.212 1.00 16.88 170 LYS A O 1
ATOM 1371 N N . TRP A 1 174 ? -11.002 18.828 -24.228 1.00 14.84 171 TRP A N 1
ATOM 1372 C CA . TRP A 1 174 ? -9.727 18.354 -24.732 1.00 15.14 171 TRP A CA 1
ATOM 1373 C C . TRP A 1 174 ? -9.912 17.278 -25.793 1.00 14.22 171 TRP A C 1
ATOM 1374 O O . TRP A 1 174 ? -9.233 17.308 -26.815 1.00 15.53 171 TRP A O 1
ATOM 1385 N N . LYS A 1 175 ? -10.825 16.331 -25.589 1.00 13.70 172 LYS A N 1
ATOM 1386 C CA . LYS A 1 175 ? -11.067 15.379 -26.674 1.00 14.63 172 LYS A CA 1
ATOM 1387 C C . LYS A 1 175 ? -11.590 16.090 -27.933 1.00 15.27 172 LYS A C 1
ATOM 1388 O O . LYS A 1 175 ? -11.203 15.736 -29.041 1.00 16.56 172 LYS A O 1
ATOM 1394 N N . ASP A 1 176 ? -12.404 17.132 -27.774 1.00 16.37 173 ASP A N 1
ATOM 1395 C CA . ASP A 1 176 ? -12.840 17.904 -28.931 1.00 17.44 173 ASP A CA 1
ATOM 1396 C C . ASP A 1 176 ? -11.686 18.605 -29.665 1.00 17.57 173 ASP A C 1
ATOM 1397 O O . ASP A 1 176 ? -11.716 18.745 -30.886 1.00 19.13 173 ASP A O 1
ATOM 1402 N N . ASP A 1 177 ? -10.658 19.020 -28.928 1.00 17.84 174 ASP A N 1
ATOM 1403 C CA . ASP A 1 177 ? -9.452 19.563 -29.555 1.00 18.32 174 ASP A CA 1
ATOM 1404 C C . ASP A 1 177 ? -8.835 18.524 -30.480 1.00 17.49 174 ASP A C 1
ATOM 1405 O O . ASP A 1 177 ? -8.502 18.821 -31.625 1.00 18.72 174 ASP A O 1
ATOM 1410 N N . TYR A 1 178 ? -8.678 17.298 -29.995 1.00 17.09 175 TYR A N 1
ATOM 1411 C CA . TYR A 1 178 ? -8.129 16.250 -30.844 1.00 16.57 175 TYR A CA 1
ATOM 1412 C C . TYR A 1 178 ? -9.039 15.886 -32.020 1.00 18.35 175 TYR A C 1
ATOM 1413 O O . TYR A 1 178 ? -8.564 15.697 -33.133 1.00 19.47 175 TYR A O 1
ATOM 1422 N N . LEU A 1 179 ? -10.341 15.810 -31.783 1.00 17.57 176 LEU A N 1
ATOM 1423 C CA . LEU A 1 179 ? -11.260 15.514 -32.864 1.00 19.51 176 LEU A CA 1
ATOM 1424 C C . LEU A 1 179 ? -11.236 16.603 -33.928 1.00 20.31 176 LEU A C 1
ATOM 1425 O O . LEU A 1 179 ? -11.411 16.314 -35.113 1.00 21.05 176 LEU A O 1
ATOM 1430 N N . SER A 1 180 ? -11.036 17.853 -33.513 1.00 21.95 177 SER A N 1
ATOM 1431 C CA A SER A 1 180 ? -11.003 18.960 -34.464 0.50 23.02 177 SER A CA 1
ATOM 1432 C CA B SER A 1 180 ? -10.991 18.972 -34.447 0.50 22.78 177 SER A CA 1
ATOM 1433 C C . SER A 1 180 ? -9.767 18.840 -35.345 1.00 23.76 177 SER A C 1
ATOM 1434 O O . SER A 1 180 ? -9.789 19.239 -36.508 1.00 23.80 177 SER A O 1
ATOM 1439 N N . GLN A 1 181 ? -8.693 18.277 -34.796 1.00 25.08 178 GLN A N 1
ATOM 1440 C CA . GLN A 1 181 ? -7.485 18.047 -35.580 1.00 27.00 178 GLN A CA 1
ATOM 1441 C C . GLN A 1 181 ? -7.743 17.008 -36.671 1.00 30.48 178 GLN A C 1
ATOM 1442 O O . GLN A 1 181 ? -7.224 17.128 -37.778 1.00 30.94 178 GLN A O 1
ATOM 1448 N N . ASP A 1 182 ? -8.564 16.006 -36.359 1.00 33.18 179 ASP A N 1
ATOM 1449 C CA . ASP A 1 182 ? -8.928 14.979 -37.336 1.00 36.69 179 ASP A CA 1
ATOM 1450 C C . ASP A 1 182 ? -9.734 15.562 -38.497 1.00 43.93 179 ASP A C 1
ATOM 1451 O O . ASP A 1 182 ? -9.523 15.193 -39.653 1.00 40.06 179 ASP A O 1
ATOM 1456 N N . ASN A 1 183 ? -10.661 16.461 -38.175 1.00 55.89 180 ASN A N 1
ATOM 1457 C CA . ASN A 1 183 ? -11.573 17.028 -39.168 1.00 68.19 180 ASN A CA 1
ATOM 1458 C C . ASN A 1 183 ? -10.908 18.076 -40.053 1.00 74.28 180 ASN A C 1
ATOM 1459 O O . ASN A 1 183 ? -11.568 18.720 -40.869 1.00 75.54 180 ASN A O 1
ATOM 1464 N N . HIS A 1 184 ? -9.600 18.241 -39.888 1.00 78.32 181 HIS A N 1
ATOM 1465 C CA . HIS A 1 184 ? -8.847 19.213 -40.671 1.00 81.71 181 HIS A CA 1
ATOM 1466 C C . HIS A 1 184 ? -7.531 18.623 -41.165 1.00 82.84 181 HIS A C 1
ATOM 1467 O O . HIS A 1 184 ? -7.340 17.407 -41.153 1.00 83.30 181 HIS A O 1
#

Secondary structure (DSSP, 8-state):
--S---SEE-BTTB--EE-TT-EE-TT-EEEEEEEE-TT-EE-TT-EEEEEEEEEEE-TT-EE-TT-EEE-BPPBTTBTT-B-EEE-SS-EE-TT-EEES-EE-SSEEE-TT-EE-TT-EE-SSEEE-TT-EE-TT-EE-TTEEEETTTTEEEEEPPHHHHHHHHHHHHHHHHHHHHHHHHHT-

Foldseek 3Di:
DVPDQFQWEEAVPFTEAEEALEAADRQEHEYGAEYYYALEYEEHPEYAYQHQHHAYEEHLEYADAQEYEEWAHADPVRRRGQYHAAYYLEYHEHNEYEYSEHYYYLEYAAHCEYEYHLEYEYHQEYEHHNEYDDHNHYHDHQFYWYHHDTDTDGGDDPVSSVVSNVVSVVSSVVSVVVVVVVVD

CATH classification: 2.160.10.10

InterPro domains:
  IPR001451 Hexapeptide repeat [PF00132] (97-130)
  IPR011004 Trimeric LpxA-like superfamily [SSF51161] (5-175)
  IPR047324 Gamma carbonic anhydrase-like [cd04645] (15-173)
  IPR050484 Transferase Hexapeptide/Carbonic Anhydrase [PTHR13061] (4-178)

Nearest PDB structures (foldseek):
  3r3r-assembly1_A  TM=1.005E+00  e=8.618E-36  Salmonella enterica subsp. enterica serovar Typhimurium
  3tio-assembly2_D  TM=1.002E+00  e=7.581E-30  Escherichia coli K-12
  3tio-assembly1_B  TM=9.959E-01  e=2.231E-28  Escherichia coli K-12
  3r1w-assembly1_A  TM=9.849E-01  e=6.325E-24  unidentified
  8j9i-assembly1_G1  TM=9.419E-01  e=4.572E-15  Euglena gracilis

B-factor: mean 19.97, std 11.81, range [6.64, 83.3]